Protein AF-A0A4Y9PIS8-F1 (afdb_monomer_lite)

pLDDT: mean 72.26, std 22.75, range [39.84, 98.38]

Radius of gyration: 32.59 Å; chains: 1; bounding box: 122×41×75 Å

Structure (mmCIF, N/CA/C/O backbone):
data_AF-A0A4Y9PIS8-F1
#
_entry.id   AF-A0A4Y9PIS8-F1
#
loop_
_atom_site.group_PDB
_atom_site.id
_atom_site.type_symbol
_atom_site.label_atom_id
_atom_site.label_alt_id
_atom_site.label_comp_id
_atom_site.label_asym_id
_atom_site.label_entity_id
_atom_site.label_seq_id
_atom_site.pdbx_PDB_ins_code
_atom_site.Cartn_x
_atom_site.Cartn_y
_atom_site.Cartn_z
_atom_site.occupancy
_atom_site.B_iso_or_equiv
_atom_site.auth_seq_id
_atom_site.auth_comp_id
_atom_site.auth_asym_id
_atom_site.auth_atom_id
_atom_site.pdbx_PDB_model_num
ATOM 1 N N . MET A 1 1 ? -66.309 7.234 -5.216 1.00 42.50 1 MET A N 1
ATOM 2 C CA . MET A 1 1 ? -65.338 6.118 -5.162 1.00 42.50 1 MET A CA 1
ATOM 3 C C . MET A 1 1 ? -64.253 6.505 -4.171 1.00 42.50 1 MET A C 1
ATOM 5 O O . MET A 1 1 ? -63.806 7.641 -4.198 1.00 42.50 1 MET A O 1
ATOM 9 N N . ARG A 1 2 ? -64.020 5.632 -3.188 1.00 45.66 2 ARG A N 1
ATOM 10 C CA . ARG A 1 2 ? -63.437 5.922 -1.869 1.00 45.66 2 ARG A CA 1
ATOM 11 C C . ARG A 1 2 ? -61.917 6.107 -1.926 1.00 45.66 2 ARG A C 1
ATOM 13 O O . ARG A 1 2 ? -61.216 5.227 -2.409 1.00 45.66 2 ARG A O 1
ATOM 20 N N . VAL A 1 3 ? -61.454 7.223 -1.369 1.00 45.28 3 VAL A N 1
ATOM 21 C CA . VAL A 1 3 ? -60.058 7.492 -0.999 1.00 45.28 3 VAL A CA 1
ATOM 22 C C . VAL A 1 3 ? -59.831 6.848 0.374 1.00 45.28 3 VAL A C 1
ATOM 24 O O . VAL A 1 3 ? -60.629 7.079 1.283 1.00 45.28 3 VAL A O 1
ATOM 27 N N . ALA A 1 4 ? -58.814 5.994 0.508 1.00 51.38 4 ALA A N 1
ATOM 28 C CA . ALA A 1 4 ? -58.416 5.385 1.780 1.00 51.38 4 ALA A CA 1
ATOM 29 C C . ALA A 1 4 ? -57.271 6.193 2.434 1.00 51.38 4 ALA A C 1
ATOM 31 O O . ALA A 1 4 ? -56.523 6.852 1.710 1.00 51.38 4 ALA A O 1
ATOM 32 N N . PRO A 1 5 ? -57.157 6.190 3.776 1.00 56.84 5 PRO A N 1
ATOM 33 C CA . PRO A 1 5 ? -56.540 7.274 4.534 1.00 56.84 5 PRO A CA 1
ATOM 34 C C . PRO A 1 5 ? -55.060 7.068 4.886 1.00 56.84 5 PRO A C 1
ATOM 36 O O . PRO A 1 5 ? -54.566 5.947 5.001 1.00 56.84 5 PRO A O 1
ATOM 39 N N . VAL A 1 6 ? -54.402 8.210 5.100 1.00 54.91 6 VAL A N 1
ATOM 40 C CA . VAL A 1 6 ? -53.148 8.389 5.844 1.00 54.91 6 VAL A CA 1
ATOM 41 C C . VAL A 1 6 ? -53.345 8.020 7.324 1.00 54.91 6 VAL A C 1
ATOM 43 O O . VAL A 1 6 ? -54.453 8.134 7.839 1.00 54.91 6 VAL A O 1
ATOM 46 N N . ASP A 1 7 ? -52.260 7.610 7.984 1.00 49.38 7 ASP A N 1
ATOM 47 C CA . ASP A 1 7 ? -52.132 7.248 9.408 1.00 49.38 7 ASP A CA 1
ATOM 48 C C . ASP A 1 7 ? -52.490 5.810 9.818 1.00 49.38 7 ASP A C 1
ATOM 50 O O . ASP A 1 7 ? -53.596 5.483 10.246 1.00 49.38 7 ASP A O 1
ATOM 54 N N . ALA A 1 8 ? -51.453 4.966 9.833 1.00 47.28 8 ALA A N 1
ATOM 55 C CA . ALA A 1 8 ? -51.404 3.777 10.671 1.00 47.28 8 ALA A CA 1
ATOM 56 C C . ALA A 1 8 ? -50.018 3.620 11.331 1.00 47.28 8 ALA A C 1
ATOM 58 O O . ALA A 1 8 ? -49.060 3.142 10.733 1.00 47.28 8 ALA A O 1
ATOM 59 N N . LEU A 1 9 ? -49.996 3.955 12.624 1.00 52.31 9 LEU A N 1
ATOM 60 C CA . LEU A 1 9 ? -49.350 3.173 13.685 1.00 52.31 9 LEU A CA 1
ATOM 61 C C . LEU A 1 9 ? -47.827 3.298 13.859 1.00 52.31 9 LEU A C 1
ATOM 63 O O . LEU A 1 9 ? -47.052 2.354 13.733 1.00 52.31 9 LEU A O 1
ATOM 67 N N . SER A 1 10 ? -47.453 4.450 14.415 1.00 51.75 10 SER A N 1
ATOM 68 C CA . SER A 1 10 ? -46.563 4.500 15.580 1.00 51.75 10 SER A CA 1
ATOM 69 C C . SER A 1 10 ? -47.085 3.567 16.688 1.00 51.75 10 SER A C 1
ATOM 71 O O . SER A 1 10 ? -48.185 3.797 17.194 1.00 51.75 10 SER A O 1
ATOM 73 N N . ARG A 1 11 ? -46.325 2.507 17.019 1.00 59.12 11 ARG A N 1
ATOM 74 C CA . ARG A 1 11 ? -46.246 1.776 18.315 1.00 59.12 11 ARG A CA 1
ATOM 75 C C . ARG A 1 11 ? -45.644 0.376 18.107 1.00 59.12 11 ARG A C 1
ATOM 77 O O . ARG A 1 11 ? -46.339 -0.630 18.208 1.00 59.12 11 ARG A O 1
ATOM 84 N N . VAL A 1 12 ? -44.329 0.292 17.896 1.00 50.12 12 VAL A N 1
ATOM 85 C CA . VAL A 1 12 ? -43.594 -0.928 18.272 1.00 50.12 12 VAL A CA 1
ATOM 86 C C . VAL A 1 12 ? -43.107 -0.736 19.703 1.00 50.12 12 VAL A C 1
ATOM 88 O O . VAL A 1 12 ? -42.324 0.157 20.022 1.00 50.12 12 VAL A O 1
ATOM 91 N N . SER A 1 13 ? -43.710 -1.541 20.569 1.00 49.84 13 SER A N 1
ATOM 92 C CA . SER A 1 13 ? -43.557 -1.590 22.016 1.00 49.84 13 SER A CA 1
ATOM 93 C C . SER A 1 13 ? -42.112 -1.876 22.447 1.00 49.84 13 SER A C 1
ATOM 95 O O . SER A 1 13 ? -41.458 -2.764 21.906 1.00 49.84 13 SER A O 1
ATOM 97 N N . ARG A 1 14 ? -41.637 -1.174 23.485 1.00 51.31 14 ARG A N 1
ATOM 98 C CA . ARG A 1 14 ? -40.318 -1.329 24.140 1.00 51.31 14 ARG A CA 1
ATOM 99 C C . ARG A 1 14 ? -40.172 -2.623 24.969 1.00 51.31 14 ARG A C 1
ATOM 101 O O . ARG A 1 14 ? -39.376 -2.665 25.901 1.00 51.31 14 ARG A O 1
ATOM 108 N N . SER A 1 15 ? -40.912 -3.686 24.663 1.00 48.69 15 SER A N 1
ATOM 109 C CA . SER A 1 15 ? -41.024 -4.861 25.545 1.00 48.69 15 SER A CA 1
ATOM 110 C C . SER A 1 15 ? -40.219 -6.096 25.125 1.00 48.69 15 SER A C 1
ATOM 112 O O . SER A 1 15 ? -40.379 -7.139 25.745 1.00 48.69 15 SER A O 1
ATOM 114 N N . SER A 1 16 ? -39.315 -6.011 24.146 1.00 44.38 16 SER A N 1
ATOM 115 C CA . SER A 1 16 ? -38.504 -7.175 23.724 1.00 44.38 16 SER A CA 1
ATOM 116 C C . SER A 1 16 ? -37.036 -7.135 24.176 1.00 44.38 16 SER A C 1
ATOM 118 O O . SER A 1 16 ? -36.241 -7.958 23.740 1.00 44.38 16 SER A O 1
ATOM 120 N N . ILE A 1 17 ? -36.673 -6.227 25.093 1.00 50.00 17 ILE A N 1
ATOM 121 C CA . ILE A 1 17 ? -35.306 -6.092 25.647 1.00 50.00 17 ILE A CA 1
ATOM 122 C C . ILE A 1 17 ? -35.001 -7.155 26.737 1.00 50.00 17 ILE A C 1
ATOM 124 O O . ILE A 1 17 ? -33.888 -7.230 27.242 1.00 50.00 17 ILE A O 1
ATOM 128 N N . ALA A 1 18 ? -35.938 -8.038 27.094 1.00 43.91 18 ALA A N 1
ATOM 129 C CA . ALA A 1 18 ? -35.770 -8.962 28.221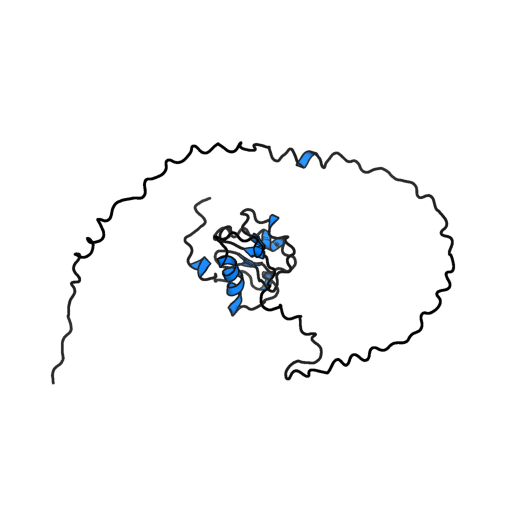 1.00 43.91 18 ALA A CA 1
ATOM 130 C C . ALA A 1 18 ? -36.067 -10.421 27.844 1.00 43.91 18 ALA A C 1
ATOM 132 O O . ALA A 1 18 ? -37.116 -10.947 28.202 1.00 43.91 18 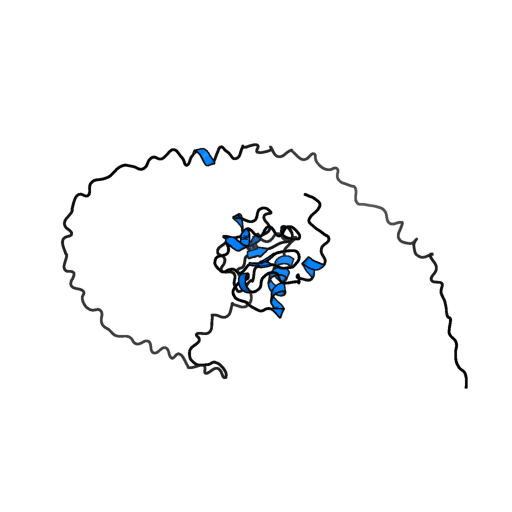ALA A O 1
ATOM 133 N N . ALA A 1 19 ? -35.164 -11.086 27.113 1.00 47.00 19 ALA A N 1
ATOM 134 C CA . ALA A 1 19 ? -35.316 -12.524 26.852 1.00 47.00 19 ALA A CA 1
ATOM 135 C C . ALA A 1 19 ? -34.017 -13.300 26.553 1.00 47.00 19 ALA A C 1
ATOM 137 O O . ALA A 1 19 ? -34.088 -14.283 25.834 1.00 47.00 19 ALA A O 1
ATOM 138 N N . TRP A 1 20 ? -32.838 -12.913 27.061 1.00 45.06 20 TRP A N 1
ATOM 139 C CA . TRP A 1 20 ? -31.613 -13.742 26.921 1.00 45.06 20 TRP A CA 1
ATOM 140 C C . TRP A 1 20 ? -30.763 -13.823 28.205 1.00 45.06 20 TRP A C 1
ATOM 142 O O . TRP A 1 20 ? -29.578 -14.145 28.170 1.00 45.06 20 TRP A O 1
ATOM 152 N N . ALA A 1 21 ? -31.373 -13.572 29.366 1.00 46.38 21 ALA A N 1
ATOM 153 C CA . ALA A 1 21 ? -30.781 -13.884 30.664 1.00 46.38 21 ALA A CA 1
ATOM 154 C C . ALA A 1 21 ? -31.285 -15.258 31.130 1.00 46.38 21 ALA A C 1
ATOM 156 O O . ALA A 1 21 ? -32.493 -15.439 31.266 1.00 46.38 21 ALA A O 1
ATOM 157 N N . SER A 1 22 ? -30.351 -16.172 31.417 1.00 50.75 22 SER A N 1
ATOM 158 C CA . SER A 1 22 ? -30.526 -17.514 32.022 1.00 50.75 22 SER A CA 1
ATOM 159 C C . SER A 1 22 ? -30.222 -18.701 31.105 1.00 50.75 22 SER A C 1
ATOM 161 O O . SER A 1 22 ? -31.080 -19.539 30.849 1.00 50.75 22 SER A O 1
ATOM 163 N N . LYS A 1 23 ? -28.953 -18.827 30.703 1.00 47.69 23 LYS A N 1
ATOM 164 C CA . LYS A 1 23 ? -28.228 -20.108 30.769 1.00 47.69 23 LYS A CA 1
ATOM 165 C C . LYS A 1 23 ? -26.795 -19.839 31.227 1.00 47.69 23 LYS A C 1
ATOM 167 O O . LYS A 1 23 ? -25.893 -19.652 30.417 1.00 47.69 23 LYS A O 1
ATOM 172 N N . GLY A 1 24 ? -26.621 -19.745 32.543 1.00 41.22 24 GLY A N 1
ATOM 173 C CA . GLY A 1 24 ? -25.333 -20.015 33.169 1.00 41.22 24 GLY A CA 1
ATOM 174 C C . GLY A 1 24 ? -25.126 -21.527 33.222 1.00 41.22 24 GLY A C 1
ATOM 175 O O . GLY A 1 24 ? -26.088 -22.266 33.407 1.00 41.22 24 GLY A O 1
ATOM 176 N N . ASP A 1 25 ? -23.905 -21.970 32.937 1.00 47.69 25 ASP A N 1
ATOM 177 C CA . ASP A 1 25 ? -23.074 -22.770 33.850 1.00 47.69 25 ASP A CA 1
ATOM 178 C C . ASP A 1 25 ? -22.108 -23.653 33.056 1.00 47.69 25 ASP A C 1
ATOM 180 O O . ASP A 1 25 ? -22.513 -24.510 32.273 1.00 47.69 25 ASP A O 1
ATOM 184 N N . GLY A 1 26 ? -20.803 -23.458 33.287 1.00 43.72 26 GLY A N 1
ATOM 185 C CA . GLY A 1 26 ? -19.849 -24.541 33.054 1.00 43.72 26 GLY A CA 1
ATOM 186 C C . GLY A 1 26 ? -18.455 -24.213 32.537 1.00 43.72 26 GLY A C 1
ATOM 187 O O . GLY A 1 26 ? -17.723 -25.163 32.297 1.00 43.72 26 GLY A O 1
ATOM 188 N N . TRP A 1 27 ? -18.022 -22.959 32.365 1.00 46.91 27 TRP A N 1
ATOM 189 C CA . TRP A 1 27 ? -16.615 -22.678 32.017 1.00 46.91 27 TRP A CA 1
ATOM 190 C C . TRP A 1 27 ? -15.909 -22.018 33.197 1.00 46.91 27 TRP A C 1
ATOM 192 O O . TRP A 1 27 ? -15.787 -20.797 33.291 1.00 46.91 27 TRP A O 1
ATOM 202 N N . ALA A 1 28 ? -15.471 -22.855 34.137 1.00 45.06 28 ALA A N 1
ATOM 203 C CA . ALA A 1 28 ? -14.582 -22.437 35.207 1.00 45.06 28 ALA A CA 1
ATOM 204 C C . ALA A 1 28 ? -13.344 -21.752 34.603 1.00 45.06 28 ALA A C 1
ATOM 206 O O . ALA A 1 28 ? -12.596 -22.344 33.820 1.00 45.06 28 ALA A O 1
ATOM 207 N N . ARG A 1 29 ? -13.139 -20.483 34.969 1.00 49.59 29 ARG A N 1
ATOM 208 C CA . ARG A 1 29 ? -11.928 -19.724 34.652 1.00 49.59 29 ARG A CA 1
ATOM 209 C C . ARG A 1 29 ? -10.738 -20.456 35.270 1.00 49.59 29 ARG A C 1
ATOM 211 O O . ARG A 1 29 ? -10.617 -20.521 36.491 1.00 49.59 29 ARG A O 1
ATOM 218 N N . ARG A 1 30 ? -9.858 -21.010 34.435 1.00 55.88 30 ARG A N 1
ATOM 219 C CA . ARG A 1 30 ? -8.543 -21.480 34.890 1.00 55.88 30 ARG A CA 1
ATOM 220 C C . ARG A 1 30 ? -7.782 -20.255 35.420 1.00 55.88 30 ARG A C 1
ATOM 222 O O . ARG A 1 30 ? -7.755 -19.244 34.715 1.00 55.88 30 ARG A O 1
ATOM 229 N N . PRO A 1 31 ? -7.189 -20.293 36.625 1.00 51.75 31 PRO A N 1
ATOM 230 C CA . PRO A 1 31 ? -6.340 -19.203 37.079 1.00 51.75 31 PRO A CA 1
ATOM 231 C C . PRO A 1 31 ? -5.156 -19.058 36.119 1.00 51.75 31 PRO A C 1
ATOM 233 O O . PRO A 1 31 ? -4.546 -20.049 35.709 1.00 51.75 31 PRO A O 1
ATOM 236 N N . ALA A 1 32 ? -4.861 -17.815 35.738 1.00 54.25 32 ALA A N 1
ATOM 237 C CA . ALA A 1 32 ? -3.677 -17.481 34.968 1.00 54.25 32 ALA A CA 1
ATOM 238 C C . ALA A 1 32 ? -2.436 -17.957 35.736 1.00 54.25 32 ALA A C 1
ATOM 240 O O . ALA A 1 32 ? -2.241 -17.605 36.900 1.00 54.25 32 ALA A O 1
ATOM 241 N N . ALA A 1 33 ? -1.607 -18.777 35.091 1.00 54.72 33 ALA A N 1
ATOM 242 C CA . ALA A 1 33 ? -0.285 -19.092 35.609 1.00 54.72 33 ALA A CA 1
ATOM 243 C C . ALA A 1 33 ? 0.519 -17.784 35.743 1.00 54.72 33 ALA A C 1
ATOM 245 O O . ALA A 1 33 ? 0.418 -16.931 34.856 1.00 54.72 33 ALA A O 1
ATOM 246 N N . PRO A 1 34 ? 1.332 -17.601 36.800 1.00 56.50 34 PRO A N 1
ATOM 247 C CA . PRO A 1 34 ? 2.244 -16.470 36.862 1.00 56.50 34 PRO A CA 1
ATOM 248 C C . PRO A 1 34 ? 3.213 -16.568 35.681 1.00 56.50 34 PRO A C 1
ATOM 250 O O . PRO A 1 34 ? 4.015 -17.501 35.583 1.00 56.50 34 PRO A O 1
ATOM 253 N N . GLY A 1 35 ? 3.098 -15.621 34.749 1.00 45.47 35 GLY A N 1
ATOM 254 C CA . GLY A 1 35 ? 4.021 -15.488 33.635 1.00 45.47 35 GLY A CA 1
ATOM 255 C C . GLY A 1 35 ? 5.426 -15.286 34.185 1.00 45.47 35 GLY A C 1
ATOM 256 O O . GLY A 1 35 ? 5.687 -14.326 34.908 1.00 45.47 35 GLY A O 1
ATOM 257 N N . ARG A 1 36 ? 6.344 -16.200 33.858 1.00 51.53 36 ARG A N 1
ATOM 258 C CA . ARG A 1 36 ? 7.771 -15.945 34.053 1.00 51.53 36 ARG A CA 1
ATOM 259 C C . ARG A 1 36 ? 8.116 -14.723 33.210 1.00 51.53 36 ARG A C 1
ATOM 261 O O . ARG A 1 36 ? 7.970 -14.762 31.988 1.00 51.53 36 ARG A O 1
ATOM 268 N N . ALA A 1 37 ? 8.546 -13.653 33.871 1.00 48.38 37 ALA A N 1
ATOM 269 C CA . ALA A 1 37 ? 9.124 -12.496 33.215 1.00 48.38 37 ALA A CA 1
ATOM 270 C C . ALA A 1 37 ? 10.227 -12.981 32.265 1.00 48.38 37 ALA A C 1
ATOM 272 O O . ALA A 1 37 ? 11.177 -13.647 32.685 1.00 48.38 37 ALA A O 1
ATOM 273 N N . ARG A 1 38 ? 10.073 -12.689 30.970 1.00 53.03 38 ARG A N 1
ATOM 274 C CA . ARG A 1 38 ? 11.181 -12.806 30.026 1.00 53.03 38 ARG A CA 1
ATOM 275 C C . ARG A 1 38 ? 12.248 -11.809 30.487 1.00 53.03 38 ARG A C 1
ATOM 277 O O . ARG A 1 38 ? 11.885 -10.662 30.748 1.00 53.03 38 ARG A O 1
ATOM 284 N N . PRO A 1 39 ? 13.522 -12.211 30.628 1.00 49.25 39 PRO A N 1
ATOM 285 C CA . PRO A 1 39 ? 14.574 -11.257 30.929 1.00 49.25 39 PRO A CA 1
ATOM 286 C C . PRO A 1 39 ? 14.578 -10.201 29.825 1.00 49.25 39 PRO A C 1
ATOM 288 O O . PRO A 1 39 ? 14.715 -10.514 28.644 1.00 49.25 39 PRO A O 1
ATOM 291 N N . SER A 1 40 ? 14.352 -8.956 30.232 1.00 52.38 40 SER A N 1
ATOM 292 C CA . SER A 1 40 ? 14.548 -7.773 29.413 1.00 52.38 40 SER A CA 1
ATOM 293 C C . SER A 1 40 ? 15.996 -7.776 28.941 1.00 52.38 40 SER A C 1
ATOM 295 O O . SER A 1 40 ? 16.909 -7.585 29.746 1.00 52.38 40 SER A O 1
ATOM 297 N N . ASP A 1 41 ? 16.198 -8.028 27.651 1.00 50.94 41 ASP A N 1
ATOM 298 C CA . ASP A 1 41 ? 17.493 -7.928 26.987 1.00 50.94 41 ASP A CA 1
ATOM 299 C C . ASP A 1 41 ? 17.825 -6.433 26.842 1.00 50.94 41 ASP A C 1
ATOM 301 O O . ASP A 1 41 ? 17.706 -5.815 25.785 1.00 50.94 41 ASP A O 1
ATOM 305 N N . THR A 1 42 ? 18.172 -5.800 27.964 1.00 52.56 42 THR A N 1
ATOM 306 C CA . THR A 1 42 ? 18.705 -4.439 28.034 1.00 52.56 42 THR A CA 1
ATOM 307 C C . THR A 1 42 ? 20.152 -4.454 27.559 1.00 52.56 42 THR A C 1
ATOM 309 O O . THR A 1 42 ? 21.093 -4.189 28.306 1.00 52.56 42 THR A O 1
ATOM 312 N N . ARG A 1 43 ? 20.358 -4.772 26.279 1.00 50.84 43 ARG A N 1
ATOM 313 C CA . ARG A 1 43 ? 21.635 -4.519 25.613 1.00 50.84 43 ARG A CA 1
ATOM 314 C C . ARG A 1 43 ? 21.553 -3.178 24.885 1.00 50.84 43 ARG A C 1
ATOM 316 O O . ARG A 1 43 ? 20.836 -3.073 23.891 1.00 50.84 43 ARG A O 1
ATOM 323 N N . PRO A 1 44 ? 22.272 -2.137 25.344 1.00 43.91 44 PRO A N 1
ATOM 324 C CA . PRO A 1 44 ? 22.304 -0.861 24.645 1.00 43.91 44 PRO A CA 1
ATOM 325 C C . PRO A 1 44 ? 22.835 -1.035 23.213 1.00 43.91 44 PRO A C 1
ATOM 327 O O . PRO A 1 44 ? 23.884 -1.642 22.977 1.00 43.91 44 PRO A O 1
ATOM 330 N N . ARG A 1 45 ? 22.102 -0.449 22.256 1.00 56.25 45 ARG A N 1
ATOM 331 C CA . ARG A 1 45 ? 22.303 -0.490 20.790 1.00 56.25 45 ARG A CA 1
ATOM 332 C C . ARG A 1 45 ? 23.689 -0.001 20.319 1.00 56.25 45 ARG A C 1
ATOM 334 O O . ARG A 1 45 ? 24.045 -0.189 19.162 1.00 56.25 45 ARG A O 1
ATOM 341 N N . SER A 1 46 ? 24.505 0.578 21.202 1.00 51.16 46 SER A N 1
ATOM 342 C CA . SER A 1 46 ? 25.814 1.168 20.884 1.00 51.16 46 SER A CA 1
ATOM 343 C C . SER A 1 46 ? 26.994 0.181 20.883 1.00 51.16 46 SER A C 1
ATOM 345 O O . SER A 1 46 ? 28.090 0.547 20.455 1.00 51.16 46 SER A O 1
ATOM 347 N N . ALA A 1 47 ? 26.807 -1.070 21.323 1.00 48.81 47 ALA A N 1
ATOM 348 C CA . ALA A 1 47 ? 27.898 -2.051 21.396 1.00 48.81 47 ALA A CA 1
ATOM 349 C C . ALA A 1 47 ? 28.151 -2.816 20.081 1.00 48.81 47 ALA A C 1
ATOM 351 O O . ALA A 1 47 ? 29.270 -3.271 19.848 1.00 48.81 47 ALA A O 1
ATOM 352 N N . ARG A 1 48 ? 27.158 -2.921 19.182 1.00 48.84 48 ARG A N 1
ATOM 353 C CA . ARG A 1 48 ? 27.344 -3.581 17.871 1.00 48.84 48 ARG A CA 1
ATOM 354 C C . ARG A 1 48 ? 28.070 -2.701 16.851 1.00 48.84 48 ARG A C 1
ATOM 356 O O . ARG A 1 48 ? 28.702 -3.221 15.941 1.00 48.84 48 ARG A O 1
ATOM 363 N N . GLN A 1 49 ? 28.044 -1.381 17.035 1.00 52.44 49 GLN A N 1
ATOM 364 C CA . GLN A 1 49 ? 28.591 -0.423 16.069 1.00 52.44 49 GLN A CA 1
ATOM 365 C C . GLN A 1 49 ? 30.086 -0.114 16.279 1.00 52.44 49 GLN A C 1
ATOM 367 O O . GLN A 1 49 ? 30.724 0.464 15.404 1.00 52.44 49 GLN A O 1
ATOM 372 N N . ARG A 1 50 ? 30.688 -0.549 17.399 1.00 45.06 50 ARG A N 1
ATOM 373 C CA . ARG A 1 50 ? 32.125 -0.333 17.674 1.00 45.06 50 ARG A CA 1
ATOM 374 C C . ARG A 1 50 ? 33.062 -1.373 17.054 1.00 45.06 50 ARG A C 1
ATOM 376 O O . ARG A 1 50 ? 34.263 -1.136 17.039 1.00 45.06 50 ARG A O 1
ATOM 383 N N . GLN A 1 51 ? 32.560 -2.484 16.509 1.00 52.22 51 GLN A N 1
ATOM 384 C CA . GLN A 1 51 ? 33.427 -3.503 15.892 1.00 52.22 51 GLN A CA 1
ATOM 385 C C . GLN A 1 51 ? 33.806 -3.209 14.430 1.00 52.22 51 GLN A C 1
ATOM 387 O O . GLN A 1 51 ? 34.710 -3.852 13.904 1.00 52.22 51 GLN A O 1
ATOM 392 N N . CYS A 1 52 ? 33.197 -2.209 13.783 1.00 50.56 52 CYS A N 1
ATOM 393 C CA . CYS A 1 52 ? 33.500 -1.876 12.385 1.00 50.56 52 CYS A CA 1
ATOM 394 C C . CYS A 1 52 ? 34.624 -0.837 12.200 1.00 50.56 52 CYS A C 1
ATOM 396 O O . CYS A 1 52 ? 35.059 -0.629 11.074 1.00 50.56 52 CYS A O 1
ATOM 398 N N . LEU A 1 53 ? 35.128 -0.197 13.265 1.00 52.72 53 LEU A N 1
ATOM 399 C CA . LEU A 1 53 ? 36.049 0.950 13.144 1.00 52.72 53 LEU A CA 1
ATOM 400 C C . LEU A 1 53 ? 37.537 0.628 13.388 1.00 52.72 53 LEU A C 1
ATOM 402 O O . LEU A 1 53 ? 38.354 1.542 13.409 1.00 52.72 53 LEU A O 1
ATOM 406 N N . SER A 1 54 ? 37.924 -0.643 13.558 1.00 50.91 54 SER A N 1
ATOM 407 C CA . SER A 1 54 ? 39.305 -1.006 13.950 1.00 50.91 54 SER A CA 1
ATOM 408 C C . SER A 1 54 ? 40.134 -1.736 12.890 1.00 50.91 54 SER A C 1
ATOM 410 O O . SER A 1 54 ? 41.235 -2.187 13.200 1.00 50.91 54 SER A O 1
ATOM 412 N N . ARG A 1 55 ? 39.667 -1.881 11.645 1.00 47.81 55 ARG A N 1
ATOM 413 C CA . ARG A 1 55 ? 40.490 -2.480 10.580 1.00 47.81 55 ARG A CA 1
ATOM 414 C C . ARG A 1 55 ? 41.040 -1.407 9.649 1.00 47.81 55 ARG A C 1
ATOM 416 O O . ARG A 1 55 ? 40.386 -0.987 8.703 1.00 47.81 55 ARG A O 1
ATOM 423 N N . ALA A 1 56 ? 42.268 -0.993 9.949 1.00 53.66 56 ALA A N 1
ATOM 424 C CA . ALA A 1 56 ? 43.136 -0.277 9.027 1.00 53.66 56 ALA A CA 1
ATOM 425 C C . ALA A 1 56 ? 43.289 -1.060 7.701 1.00 53.66 56 ALA A C 1
ATOM 427 O O . ALA A 1 56 ? 43.338 -2.296 7.729 1.00 53.66 56 ALA A O 1
ATOM 428 N N . PRO A 1 57 ? 43.378 -0.379 6.546 1.00 57.47 57 PRO A N 1
ATOM 429 C CA . PRO A 1 57 ? 43.675 -1.034 5.278 1.00 57.47 57 PRO A CA 1
ATOM 430 C C . PRO A 1 57 ? 45.117 -1.575 5.291 1.00 57.47 57 PRO A C 1
ATOM 432 O O . PRO A 1 57 ? 46.023 -0.846 5.705 1.00 57.47 57 PRO A O 1
ATOM 435 N N . PRO A 1 58 ? 45.383 -2.814 4.832 1.00 56.53 58 PRO A N 1
ATOM 436 C CA . PRO A 1 58 ? 46.753 -3.232 4.588 1.00 56.53 58 PRO A CA 1
ATOM 437 C C . PRO A 1 58 ? 47.331 -2.422 3.425 1.00 56.53 58 PRO A C 1
ATOM 439 O O . PRO A 1 58 ? 46.769 -2.333 2.332 1.00 56.53 58 PRO A O 1
ATOM 442 N N . THR A 1 59 ? 48.473 -1.817 3.713 1.00 51.69 59 THR A N 1
ATOM 443 C CA . THR A 1 59 ? 49.348 -1.093 2.805 1.00 51.69 59 THR A CA 1
ATOM 444 C C . THR A 1 59 ? 49.835 -1.987 1.659 1.00 51.69 59 THR A C 1
ATOM 446 O O . THR A 1 59 ? 50.276 -3.114 1.859 1.00 51.69 59 THR A O 1
ATOM 449 N N . THR A 1 60 ? 49.737 -1.447 0.441 1.00 51.09 60 THR A N 1
ATOM 450 C CA . THR A 1 60 ? 50.636 -1.637 -0.714 1.00 51.09 60 THR A CA 1
ATOM 451 C C . THR A 1 60 ? 51.461 -2.934 -0.772 1.00 51.09 60 THR A C 1
ATOM 453 O O . THR A 1 60 ? 52.538 -3.022 -0.180 1.00 51.09 60 THR A O 1
ATOM 456 N N . HIS A 1 61 ? 51.046 -3.884 -1.617 1.00 50.28 61 HIS A N 1
ATOM 457 C CA . HIS A 1 61 ? 51.949 -4.909 -2.151 1.00 50.28 61 HIS A CA 1
ATOM 458 C C . HIS A 1 61 ? 52.545 -4.450 -3.497 1.00 50.28 61 HIS A C 1
ATOM 460 O O . HIS A 1 61 ? 51.796 -4.009 -4.370 1.00 50.28 61 HIS A O 1
ATOM 466 N N . PRO A 1 62 ? 53.870 -4.565 -3.710 1.00 56.66 62 PRO A N 1
ATOM 467 C CA . PRO A 1 62 ? 54.493 -4.233 -4.985 1.00 56.66 62 PRO A CA 1
ATOM 468 C C . PRO A 1 62 ? 54.199 -5.311 -6.037 1.00 56.66 62 PRO A C 1
ATOM 470 O O . PRO A 1 62 ? 54.414 -6.505 -5.819 1.00 56.66 62 PRO A O 1
ATOM 473 N N . HIS A 1 63 ? 53.736 -4.874 -7.209 1.00 43.56 63 HIS A N 1
ATOM 474 C CA . HIS A 1 63 ? 53.537 -5.720 -8.381 1.00 43.56 63 HIS A CA 1
ATOM 475 C C . HIS A 1 63 ? 54.881 -6.267 -8.883 1.00 43.56 63 HIS A C 1
ATOM 477 O O . HIS A 1 63 ? 55.690 -5.542 -9.459 1.00 43.56 63 HIS A O 1
ATOM 483 N N . ARG A 1 64 ? 55.109 -7.572 -8.700 1.00 48.81 64 ARG A N 1
ATOM 484 C CA . ARG A 1 64 ? 56.187 -8.309 -9.367 1.00 48.81 64 ARG A CA 1
ATOM 485 C C . ARG A 1 64 ? 55.657 -8.830 -10.702 1.00 48.81 64 ARG A C 1
ATOM 487 O O . ARG A 1 64 ? 54.783 -9.693 -10.734 1.00 48.81 64 ARG A O 1
ATOM 494 N N . GLY A 1 65 ? 56.164 -8.271 -11.799 1.00 46.81 65 GLY A N 1
ATOM 495 C CA . GLY A 1 65 ? 55.848 -8.702 -13.158 1.00 46.81 65 GLY A CA 1
ATOM 496 C C . GLY A 1 65 ? 56.285 -10.146 -13.405 1.00 46.81 65 GLY A C 1
ATOM 497 O O . GLY A 1 65 ? 57.471 -10.460 -13.354 1.00 46.81 65 GLY A O 1
ATOM 498 N N . GLY A 1 66 ? 55.315 -11.016 -13.682 1.00 39.91 66 GLY A N 1
ATOM 499 C CA . GLY A 1 66 ? 55.522 -12.361 -14.208 1.00 39.91 66 GLY A CA 1
ATOM 500 C C . GLY A 1 66 ? 55.045 -12.419 -15.656 1.00 39.91 66 GLY A C 1
ATOM 501 O O . GLY A 1 66 ? 53.871 -12.188 -15.939 1.00 39.91 66 GLY A O 1
ATOM 502 N N . ALA A 1 67 ? 55.963 -12.699 -16.577 1.00 51.16 67 ALA A N 1
ATOM 503 C CA . ALA A 1 67 ? 55.691 -12.817 -18.002 1.00 51.16 67 ALA A CA 1
ATOM 504 C C . ALA A 1 67 ? 54.703 -13.964 -18.290 1.00 51.16 67 ALA A C 1
ATOM 506 O O . ALA A 1 67 ? 54.995 -15.137 -18.058 1.00 51.16 67 ALA A O 1
ATOM 507 N N . VAL A 1 68 ? 53.531 -13.630 -18.836 1.00 51.81 68 VAL A N 1
ATOM 508 C CA . VAL A 1 68 ? 52.549 -14.613 -19.308 1.00 51.81 68 VAL A CA 1
ATOM 509 C C . VAL A 1 68 ? 53.054 -15.215 -20.620 1.00 51.81 68 VAL A C 1
ATOM 511 O O . VAL A 1 68 ? 52.950 -14.607 -21.687 1.00 51.81 68 VAL A O 1
ATOM 514 N N . SER A 1 69 ? 53.609 -16.427 -20.551 1.00 48.81 69 SER A N 1
ATOM 515 C CA . SER A 1 69 ? 53.957 -17.204 -21.741 1.00 48.81 69 SER A CA 1
ATOM 516 C C . SER A 1 69 ? 52.686 -17.501 -22.550 1.00 48.81 69 SER A C 1
ATOM 518 O O . SER A 1 69 ? 51.772 -18.183 -22.080 1.00 48.81 69 SER A O 1
ATOM 520 N N . ARG A 1 70 ? 52.605 -16.971 -23.775 1.00 52.94 70 ARG A N 1
ATOM 521 C CA . ARG A 1 70 ? 51.516 -17.250 -24.718 1.00 52.94 70 ARG A CA 1
ATOM 522 C C . ARG A 1 70 ? 51.648 -18.685 -25.228 1.00 52.94 70 ARG A C 1
ATOM 524 O O . ARG A 1 70 ? 52.312 -18.932 -26.231 1.00 52.94 70 ARG A O 1
ATOM 531 N N . ARG A 1 71 ? 50.992 -19.648 -24.574 1.00 56.66 71 ARG A N 1
ATOM 532 C CA . ARG A 1 71 ? 50.785 -20.972 -25.176 1.00 56.66 71 ARG A CA 1
ATOM 533 C C . ARG A 1 71 ? 49.730 -20.848 -26.275 1.00 56.66 71 ARG A C 1
ATOM 535 O O . ARG A 1 71 ? 48.542 -20.678 -26.016 1.00 56.66 71 ARG A O 1
ATOM 542 N N . ARG A 1 72 ? 50.203 -20.898 -27.522 1.00 57.00 72 ARG A N 1
ATOM 543 C CA . ARG A 1 72 ? 49.420 -20.977 -28.762 1.00 57.00 72 ARG A CA 1
ATOM 544 C C . ARG A 1 72 ? 48.674 -22.320 -28.787 1.00 57.00 72 ARG A C 1
ATOM 546 O O . ARG A 1 72 ? 49.137 -23.293 -29.366 1.00 57.00 72 ARG A O 1
ATOM 553 N N . GLY A 1 73 ? 47.539 -22.390 -28.096 1.00 46.53 73 GLY A N 1
ATOM 554 C CA . GLY A 1 73 ? 46.616 -23.517 -28.194 1.00 46.53 73 GLY A CA 1
ATOM 555 C C . GLY A 1 73 ? 45.925 -23.484 -29.552 1.00 46.53 73 GLY A C 1
ATOM 556 O O . GLY A 1 73 ? 45.127 -22.587 -29.825 1.00 46.53 73 GLY A O 1
ATOM 557 N N . THR A 1 74 ? 46.248 -24.438 -30.419 1.00 57.12 74 THR A N 1
ATOM 558 C CA . THR A 1 74 ? 45.554 -24.678 -31.683 1.00 57.12 74 THR A CA 1
ATOM 559 C C . THR A 1 74 ? 44.110 -25.079 -31.380 1.00 57.12 74 THR A C 1
ATOM 561 O O . THR A 1 74 ? 43.810 -26.230 -31.066 1.00 57.12 74 THR A O 1
ATOM 564 N N . ARG A 1 75 ? 43.185 -24.111 -31.438 1.00 53.94 75 ARG A N 1
ATOM 565 C CA . ARG A 1 75 ? 41.745 -24.393 -31.403 1.00 53.94 75 ARG A CA 1
ATOM 566 C C . ARG A 1 75 ? 41.411 -25.209 -32.649 1.00 53.94 75 ARG A C 1
ATOM 568 O O . ARG A 1 75 ? 41.230 -24.653 -33.727 1.00 53.94 75 ARG A O 1
ATOM 575 N N . ARG A 1 76 ? 41.357 -26.535 -32.508 1.00 55.94 76 ARG A N 1
ATOM 576 C CA . ARG A 1 76 ? 40.701 -27.398 -33.491 1.00 55.94 76 ARG A CA 1
ATOM 577 C C . ARG A 1 76 ? 39.244 -26.947 -33.576 1.00 55.94 76 ARG A C 1
ATOM 579 O O . ARG A 1 76 ? 38.540 -26.911 -32.567 1.00 55.94 76 ARG A O 1
ATOM 586 N N . ALA A 1 77 ? 38.839 -26.539 -34.773 1.00 53.25 77 ALA A N 1
ATOM 587 C CA . ALA A 1 77 ? 37.472 -26.171 -35.091 1.00 53.25 77 ALA A CA 1
ATOM 588 C C . ALA A 1 77 ? 36.537 -27.339 -34.739 1.00 53.25 77 ALA A C 1
ATOM 590 O O . ALA A 1 77 ? 36.758 -28.469 -35.175 1.00 53.25 77 ALA A O 1
ATOM 591 N N . ARG A 1 78 ? 35.510 -27.074 -33.924 1.00 56.28 78 ARG A N 1
ATOM 592 C CA . ARG A 1 78 ? 34.404 -28.020 -33.729 1.00 56.28 78 ARG A CA 1
ATOM 593 C C . ARG A 1 78 ? 33.539 -27.993 -34.995 1.00 56.28 78 ARG A C 1
ATOM 595 O O . ARG A 1 78 ? 33.283 -26.899 -35.503 1.00 56.28 78 ARG A O 1
ATOM 602 N N . PRO A 1 79 ? 33.102 -29.151 -35.512 1.00 51.97 79 PRO A N 1
ATOM 603 C CA . PRO A 1 79 ? 32.300 -29.205 -36.723 1.00 51.97 79 PRO A CA 1
ATOM 604 C C . PRO A 1 79 ? 30.946 -28.526 -36.497 1.00 51.97 79 PRO A C 1
ATOM 606 O O . PRO A 1 79 ? 30.247 -28.780 -35.516 1.00 51.97 79 PRO A O 1
ATOM 609 N N . VAL A 1 80 ? 30.599 -27.645 -37.431 1.00 57.22 80 VAL A N 1
ATOM 610 C CA . VAL A 1 80 ? 29.280 -27.030 -37.568 1.00 57.22 80 VAL A CA 1
ATOM 611 C C . VAL A 1 80 ? 28.348 -28.097 -38.135 1.00 57.22 80 VAL A C 1
ATOM 613 O O . VAL A 1 80 ? 28.437 -28.422 -39.315 1.00 57.22 80 VAL A O 1
ATOM 616 N N . GLY A 1 81 ? 27.467 -28.667 -37.314 1.00 48.75 81 GLY A N 1
ATOM 617 C CA . GLY A 1 81 ? 26.504 -29.639 -37.825 1.00 48.75 81 GLY A CA 1
ATOM 618 C C . GLY A 1 81 ? 25.641 -30.315 -36.772 1.00 48.75 81 GLY A C 1
ATOM 619 O O . GLY A 1 81 ? 25.970 -31.403 -36.326 1.00 48.75 81 GLY A O 1
ATOM 620 N N . ALA A 1 82 ? 24.517 -29.687 -36.431 1.00 50.66 82 ALA A N 1
ATOM 621 C CA . ALA A 1 82 ? 23.218 -30.351 -36.290 1.00 50.66 82 ALA A CA 1
ATOM 622 C C . ALA A 1 82 ? 22.156 -29.262 -36.101 1.00 50.66 82 ALA A C 1
ATOM 624 O O . ALA A 1 82 ? 21.942 -28.734 -35.012 1.00 50.66 82 ALA A O 1
ATOM 625 N N . ARG A 1 83 ? 21.517 -28.879 -37.210 1.00 51.44 83 ARG A N 1
ATOM 626 C CA . ARG A 1 83 ? 20.299 -28.070 -37.189 1.00 51.44 83 ARG A CA 1
ATOM 627 C C . ARG A 1 83 ? 19.220 -28.918 -36.520 1.00 51.44 83 ARG A C 1
ATOM 629 O O . ARG A 1 83 ? 18.711 -29.845 -37.139 1.00 51.44 83 ARG A O 1
ATOM 636 N N . HIS A 1 84 ? 18.858 -28.610 -35.280 1.00 48.38 84 HIS A N 1
ATOM 637 C CA . HIS A 1 84 ? 17.587 -29.079 -34.746 1.00 48.38 84 HIS A CA 1
ATOM 638 C C . HIS A 1 84 ? 16.476 -28.306 -35.460 1.00 48.38 84 HIS A C 1
ATOM 640 O O . HIS A 1 84 ? 16.192 -27.154 -35.139 1.00 48.38 84 HIS A O 1
ATOM 646 N N . THR A 1 85 ? 15.853 -28.935 -36.455 1.00 51.12 85 THR A N 1
ATOM 647 C CA . THR A 1 85 ? 14.578 -28.501 -37.034 1.00 51.12 85 THR A CA 1
ATOM 648 C C . THR A 1 85 ? 13.459 -28.785 -36.032 1.00 51.12 85 THR A C 1
ATOM 650 O O . THR A 1 85 ? 12.623 -29.662 -36.227 1.00 51.12 85 THR A O 1
ATOM 653 N N . GLY A 1 86 ? 13.466 -28.062 -34.913 1.00 41.94 86 GLY A N 1
ATOM 654 C CA . GLY A 1 86 ? 12.324 -27.964 -34.016 1.00 41.94 86 GLY A CA 1
ATOM 655 C C . GLY A 1 86 ? 11.364 -26.936 -34.591 1.00 41.94 86 GLY A C 1
ATOM 656 O O . GLY A 1 86 ? 11.534 -25.741 -34.370 1.00 41.94 86 GLY A O 1
ATOM 657 N N . GLY A 1 87 ? 10.392 -27.397 -35.377 1.00 45.94 87 GLY A N 1
ATOM 658 C CA . GLY A 1 87 ? 9.338 -26.562 -35.938 1.00 45.94 87 GLY A CA 1
ATOM 659 C C . GLY A 1 87 ? 8.564 -25.832 -34.841 1.00 45.94 87 GLY A C 1
ATOM 660 O O . GLY A 1 87 ? 7.650 -26.387 -34.228 1.00 45.94 87 GLY A O 1
ATOM 661 N N . ALA A 1 88 ? 8.897 -24.560 -34.625 1.00 51.84 88 ALA A N 1
ATOM 662 C CA . ALA A 1 88 ? 8.034 -23.616 -33.937 1.00 51.84 88 ALA A CA 1
ATOM 663 C C . ALA A 1 88 ? 6.877 -23.283 -34.883 1.00 51.84 88 ALA A C 1
ATOM 665 O O . ALA A 1 88 ? 6.900 -22.294 -35.611 1.00 51.84 88 ALA A O 1
ATOM 666 N N . LYS A 1 89 ? 5.884 -24.174 -34.916 1.00 51.66 89 LYS A N 1
ATOM 667 C CA . LYS A 1 89 ? 4.592 -23.927 -35.551 1.00 51.66 89 LYS A CA 1
ATOM 668 C C . LYS A 1 89 ? 4.070 -22.567 -35.092 1.00 51.66 89 LYS A C 1
ATOM 670 O O . LYS A 1 89 ? 3.787 -22.347 -33.913 1.00 51.66 89 LYS A O 1
ATOM 675 N N . ASN A 1 90 ? 4.033 -21.665 -36.062 1.00 53.25 90 ASN A N 1
ATOM 676 C CA . ASN A 1 90 ? 3.448 -20.339 -36.052 1.00 53.25 90 ASN A CA 1
ATOM 677 C C . ASN A 1 90 ? 2.000 -20.393 -35.550 1.00 53.25 90 ASN A C 1
ATOM 679 O O . ASN A 1 90 ? 1.044 -20.392 -36.319 1.00 53.25 90 ASN A O 1
ATOM 683 N N . ARG A 1 91 ? 1.799 -20.395 -34.232 1.00 55.16 91 ARG A N 1
ATOM 684 C CA . ARG A 1 91 ? 0.480 -20.083 -33.688 1.00 55.16 91 ARG A CA 1
ATOM 685 C C . ARG A 1 91 ? 0.219 -18.611 -33.978 1.00 55.16 91 ARG A C 1
ATOM 687 O O . ARG A 1 91 ? 0.612 -17.735 -33.218 1.00 55.16 91 ARG A O 1
ATOM 694 N N . ARG A 1 92 ? -0.382 -18.356 -35.139 1.00 44.28 92 ARG A N 1
ATOM 695 C CA . ARG A 1 92 ? -0.927 -17.066 -35.528 1.00 44.28 92 ARG A CA 1
ATOM 696 C C . ARG A 1 92 ? -2.130 -16.810 -34.634 1.00 44.28 92 ARG A C 1
ATOM 698 O O . ARG A 1 92 ? -3.186 -17.397 -34.826 1.00 44.28 92 ARG A O 1
ATOM 705 N N . TRP A 1 93 ? -1.925 -15.987 -33.615 1.00 44.69 93 TRP A N 1
ATOM 706 C CA . TRP A 1 93 ? -2.997 -15.495 -32.762 1.00 44.69 93 TRP A CA 1
ATOM 707 C C . TRP A 1 93 ? -3.690 -14.343 -33.501 1.00 44.69 93 TRP A C 1
ATOM 709 O O . TRP A 1 93 ? -2.999 -13.400 -33.902 1.00 44.69 93 TRP A O 1
ATOM 719 N N . PRO A 1 94 ? -5.009 -14.403 -33.746 1.00 45.66 94 PRO A N 1
ATOM 720 C CA . PRO A 1 94 ? -5.721 -13.265 -34.309 1.00 45.66 94 PRO A CA 1
ATOM 721 C C . PRO A 1 94 ? -5.664 -12.106 -33.299 1.00 45.66 94 PRO A C 1
ATOM 723 O O . PRO A 1 94 ? -6.142 -12.244 -32.180 1.00 45.66 94 PRO A O 1
ATOM 726 N N . GLY A 1 95 ? -5.031 -10.989 -33.679 1.00 57.31 95 GLY A N 1
ATOM 727 C CA . GLY A 1 95 ? -5.063 -9.730 -32.916 1.00 57.31 95 GLY A CA 1
ATOM 728 C C . GLY A 1 95 ? -3.744 -9.217 -32.319 1.00 57.31 95 GLY A C 1
ATOM 729 O O . GLY A 1 95 ? -3.750 -8.138 -31.740 1.00 57.31 95 GLY A O 1
ATOM 730 N N . VAL A 1 96 ? -2.609 -9.914 -32.462 1.00 56.12 96 VAL A N 1
ATOM 731 C CA . VAL A 1 96 ? -1.314 -9.434 -31.929 1.00 56.12 96 VAL A CA 1
ATOM 732 C C . VAL A 1 96 ? -0.405 -8.934 -33.052 1.00 56.12 96 VAL A C 1
ATOM 734 O O . VAL A 1 96 ? -0.044 -9.689 -33.957 1.00 56.12 96 VAL A O 1
ATOM 737 N N . SER A 1 97 ? -0.016 -7.658 -32.978 1.00 55.06 97 SER A N 1
ATOM 738 C CA . SER A 1 97 ? 0.955 -7.037 -33.884 1.00 55.06 97 SER A CA 1
ATOM 739 C C . SER A 1 97 ? 2.299 -7.785 -33.860 1.00 55.06 97 SER A C 1
ATOM 741 O O . SER A 1 97 ? 2.781 -8.133 -32.776 1.00 55.06 97 SER A O 1
ATOM 743 N N . PRO A 1 98 ? 2.956 -8.017 -35.013 1.00 50.88 98 PRO A N 1
ATOM 744 C CA . PRO A 1 98 ? 4.259 -8.670 -35.040 1.00 50.88 98 PRO A CA 1
ATOM 745 C C . PRO A 1 98 ? 5.300 -7.773 -34.354 1.00 50.88 98 PRO A C 1
ATOM 747 O O . PRO A 1 98 ? 5.541 -6.660 -34.809 1.00 50.88 98 PR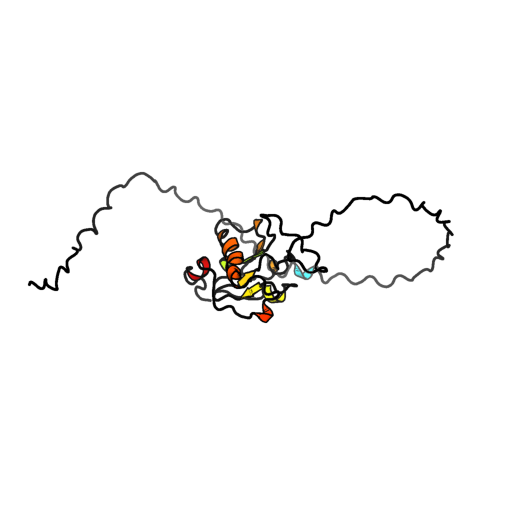O A O 1
ATOM 750 N N . GLY A 1 99 ? 5.919 -8.241 -33.264 1.00 58.56 99 GLY A N 1
ATOM 751 C CA . GLY A 1 99 ? 7.090 -7.577 -32.669 1.00 58.56 99 GLY A CA 1
ATOM 752 C C . GLY A 1 99 ? 7.137 -7.525 -31.143 1.00 58.56 99 GLY A C 1
ATOM 753 O O . GLY A 1 99 ? 8.224 -7.396 -30.585 1.00 58.56 99 GLY A O 1
ATOM 754 N N . ARG A 1 100 ? 6.011 -7.691 -30.441 1.00 58.06 100 ARG A N 1
ATOM 755 C CA . ARG A 1 100 ? 6.038 -7.841 -28.977 1.00 58.06 100 ARG A CA 1
ATOM 756 C C . ARG A 1 100 ? 6.179 -9.319 -28.631 1.00 58.06 100 ARG A C 1
ATOM 758 O O . ARG A 1 100 ? 5.294 -10.113 -28.944 1.00 58.06 100 ARG A O 1
ATOM 765 N N . ARG A 1 101 ? 7.295 -9.702 -27.997 1.00 49.81 101 ARG A N 1
ATOM 766 C CA . ARG A 1 101 ? 7.346 -10.982 -27.276 1.00 49.81 101 ARG A CA 1
ATOM 767 C C . ARG A 1 101 ? 6.226 -10.935 -26.232 1.00 49.81 101 ARG A C 1
ATOM 769 O O . ARG A 1 101 ? 6.206 -9.970 -25.469 1.00 49.81 101 ARG A O 1
ATOM 776 N N . PRO A 1 102 ? 5.299 -11.908 -26.201 1.00 52.94 102 PRO A N 1
ATOM 777 C CA . PRO A 1 102 ? 4.368 -12.013 -25.093 1.00 52.94 102 PRO A CA 1
ATOM 778 C C . PRO A 1 102 ? 5.196 -12.099 -23.815 1.00 52.94 102 PRO A C 1
ATOM 780 O O . PRO A 1 102 ? 6.083 -12.954 -23.724 1.00 52.94 102 PRO A O 1
ATOM 783 N N . LEU A 1 103 ? 4.946 -11.189 -22.872 1.00 57.12 103 LEU A N 1
ATOM 784 C CA . LEU A 1 103 ? 5.447 -11.360 -21.516 1.00 57.12 103 LEU A CA 1
ATOM 785 C C . LEU A 1 103 ? 4.990 -12.751 -21.042 1.00 57.12 103 LEU A C 1
ATOM 787 O O . LEU A 1 103 ? 3.878 -13.172 -21.399 1.00 57.12 103 LEU A O 1
ATOM 791 N N . PRO A 1 104 ? 5.846 -13.516 -20.345 1.00 55.00 104 PRO A N 1
ATOM 792 C CA . PRO A 1 104 ? 5.415 -14.779 -19.770 1.00 55.00 104 PRO A CA 1
ATOM 793 C C . PRO A 1 104 ? 4.177 -14.492 -18.918 1.00 55.00 104 PRO A C 1
ATOM 795 O O . PRO A 1 104 ? 4.216 -13.630 -18.048 1.00 55.00 104 PRO A O 1
ATOM 798 N N . ARG A 1 105 ? 3.058 -15.161 -19.223 1.00 48.84 105 ARG A N 1
ATOM 799 C CA . ARG A 1 105 ? 1.872 -15.079 -18.367 1.00 48.84 105 ARG A CA 1
ATOM 800 C C . ARG A 1 105 ? 2.291 -15.551 -16.974 1.00 48.84 105 ARG A C 1
ATOM 802 O O . ARG A 1 105 ? 2.932 -16.611 -16.920 1.00 48.84 105 ARG A O 1
ATOM 809 N N . PRO A 1 106 ? 1.941 -14.832 -15.896 1.00 55.19 106 PRO A N 1
ATOM 810 C CA . PRO A 1 106 ? 2.041 -15.385 -14.556 1.00 55.19 106 PRO A CA 1
ATOM 811 C C . PRO A 1 106 ? 1.363 -16.753 -14.569 1.00 55.19 106 PRO A C 1
ATOM 813 O O . PRO A 1 106 ? 0.290 -16.922 -15.161 1.00 55.19 106 PRO A O 1
ATOM 816 N N . ARG A 1 107 ? 2.040 -17.771 -14.034 1.00 51.41 107 ARG A N 1
ATOM 817 C CA . ARG A 1 107 ? 1.390 -19.064 -13.830 1.00 51.41 107 ARG A CA 1
ATOM 818 C C . ARG A 1 107 ? 0.239 -18.811 -12.868 1.00 51.41 107 ARG A C 1
ATOM 820 O O . ARG A 1 107 ? 0.419 -18.108 -11.883 1.00 51.41 107 ARG A O 1
ATOM 827 N N . GLU A 1 108 ? -0.927 -19.335 -13.209 1.00 50.88 108 GLU A N 1
ATOM 828 C CA . GLU A 1 108 ? -2.143 -19.259 -12.407 1.00 50.88 108 GLU A CA 1
ATOM 829 C C . GLU A 1 108 ? -1.813 -19.641 -10.951 1.00 50.88 108 GLU A C 1
ATOM 831 O O . GLU A 1 108 ? -1.542 -20.807 -10.669 1.00 50.88 108 GLU A O 1
ATOM 836 N N . GLY A 1 109 ? -1.730 -18.635 -10.068 1.00 54.59 109 GLY A N 1
ATOM 837 C CA . GLY A 1 109 ? -1.578 -18.811 -8.621 1.00 54.59 109 GLY A CA 1
ATOM 838 C C . GLY A 1 109 ? -0.189 -18.641 -7.986 1.00 54.59 109 GLY A C 1
ATOM 839 O O . GLY A 1 109 ? 0.062 -19.292 -6.978 1.00 54.59 109 GLY A O 1
ATOM 840 N N . THR A 1 110 ? 0.732 -17.818 -8.492 1.00 48.81 110 THR A N 1
ATOM 841 C CA . THR A 1 110 ? 1.885 -17.408 -7.654 1.00 48.81 110 THR A CA 1
ATOM 842 C C . THR A 1 110 ? 2.294 -15.985 -7.985 1.00 48.81 110 THR A C 1
ATOM 844 O O . THR A 1 110 ? 3.032 -15.755 -8.945 1.00 48.81 110 THR A O 1
ATOM 847 N N . THR A 1 111 ? 1.771 -15.035 -7.219 1.00 59.03 111 THR A N 1
ATOM 848 C CA . THR A 1 111 ? 2.184 -13.640 -7.317 1.00 59.03 111 THR A CA 1
ATOM 849 C C . THR A 1 111 ? 3.105 -13.361 -6.150 1.00 59.03 111 THR A C 1
ATOM 851 O O . THR A 1 111 ? 2.670 -12.856 -5.126 1.00 59.03 111 THR A O 1
ATOM 854 N N . VAL A 1 112 ? 4.371 -13.730 -6.340 1.00 61.44 112 VAL A N 1
ATOM 855 C CA . VAL A 1 112 ? 5.464 -13.398 -5.430 1.00 61.44 112 VAL A CA 1
ATOM 856 C C . VAL A 1 112 ? 5.507 -11.882 -5.258 1.00 61.44 112 VAL A C 1
ATOM 858 O O . VAL A 1 112 ? 5.768 -11.134 -6.198 1.00 61.44 112 VAL A O 1
ATOM 861 N N . THR A 1 113 ? 5.074 -11.431 -4.085 1.00 87.88 113 THR A N 1
ATOM 862 C CA . THR A 1 113 ? 5.028 -10.014 -3.752 1.00 87.88 113 THR A CA 1
ATOM 863 C C . THR A 1 113 ? 5.167 -9.818 -2.256 1.00 87.88 113 THR A C 1
ATOM 865 O O . THR A 1 113 ? 4.802 -10.660 -1.432 1.00 87.88 113 THR A O 1
ATOM 868 N N . TYR A 1 114 ? 5.641 -8.633 -1.904 1.00 97.19 114 TYR A N 1
ATOM 869 C CA . TYR A 1 114 ? 5.484 -8.100 -0.565 1.00 97.19 114 TYR A CA 1
ATOM 870 C C . TYR A 1 114 ? 4.071 -7.530 -0.378 1.00 97.19 114 TYR A C 1
ATOM 872 O O . TYR A 1 114 ? 3.451 -7.040 -1.325 1.00 97.19 114 TYR A O 1
ATOM 880 N N . VAL A 1 115 ? 3.568 -7.595 0.852 1.00 97.81 115 VAL A N 1
ATOM 881 C CA . VAL A 1 115 ? 2.222 -7.181 1.261 1.00 97.81 115 VAL A CA 1
ATOM 882 C C . VAL A 1 115 ? 2.338 -6.192 2.414 1.00 97.81 115 VAL A C 1
ATOM 884 O O . VAL A 1 115 ? 2.993 -6.474 3.419 1.00 97.81 115 VAL A O 1
ATOM 887 N N . ILE A 1 116 ? 1.670 -5.044 2.294 1.00 98.25 116 ILE A N 1
ATOM 888 C CA . ILE A 1 116 ? 1.540 -4.082 3.394 1.00 98.25 116 ILE A CA 1
ATOM 889 C C . ILE A 1 116 ? 0.293 -4.427 4.209 1.00 98.25 116 ILE A C 1
ATOM 891 O O . ILE A 1 116 ? -0.798 -4.576 3.660 1.00 98.25 116 ILE A O 1
ATOM 895 N N . THR A 1 117 ? 0.454 -4.558 5.523 1.00 98.00 117 THR A N 1
ATOM 896 C CA . THR A 1 117 ? -0.580 -5.017 6.462 1.00 98.00 117 THR A CA 1
ATOM 897 C C . THR A 1 117 ? -1.137 -3.881 7.328 1.00 98.00 117 THR A C 1
ATOM 899 O O . THR A 1 117 ? -0.756 -2.715 7.194 1.00 98.00 117 THR A O 1
ATOM 902 N N . GLN A 1 118 ? -2.036 -4.229 8.257 1.00 97.38 118 GLN A N 1
ATOM 903 C CA . GLN A 1 118 ? -2.752 -3.294 9.130 1.00 97.38 118 GLN A CA 1
ATOM 904 C C . GLN A 1 118 ? -1.856 -2.295 9.870 1.00 97.38 118 GLN A C 1
ATOM 906 O O . GLN A 1 118 ? -2.297 -1.181 10.123 1.00 97.38 118 GLN A O 1
ATOM 911 N N . ALA A 1 119 ? -0.617 -2.659 10.214 1.00 96.88 119 ALA A N 1
ATOM 912 C CA . ALA A 1 119 ? 0.288 -1.772 10.948 1.00 96.88 119 ALA A CA 1
ATOM 913 C C . ALA A 1 119 ? 0.629 -0.470 10.190 1.00 96.88 119 ALA A C 1
ATOM 915 O O . ALA A 1 119 ? 1.091 0.487 10.801 1.00 96.88 119 ALA A O 1
ATOM 916 N N . CYS A 1 120 ? 0.383 -0.409 8.877 1.00 98.00 120 CYS A N 1
ATOM 917 C CA . CYS A 1 120 ? 0.556 0.801 8.073 1.00 98.00 120 CYS A CA 1
ATOM 918 C C . CYS A 1 120 ? -0.645 1.767 8.138 1.00 98.00 120 CYS A C 1
ATOM 920 O O . CYS A 1 120 ? -0.501 2.950 7.818 1.00 98.00 120 CYS A O 1
ATOM 922 N N . VAL A 1 121 ? -1.823 1.275 8.534 1.00 97.81 121 VAL A N 1
ATOM 923 C CA . VAL A 1 121 ? -3.083 2.029 8.517 1.00 97.81 121 VAL A CA 1
ATOM 924 C C . VAL A 1 121 ? -3.008 3.214 9.478 1.00 97.81 121 VAL A C 1
ATOM 926 O O . VAL A 1 121 ? -2.713 3.048 10.656 1.00 97.81 121 VAL A O 1
ATOM 929 N N . ASP A 1 122 ? -3.285 4.408 8.957 1.00 96.81 122 ASP A N 1
ATOM 930 C CA . ASP A 1 122 ? -3.194 5.718 9.617 1.00 96.81 122 ASP A CA 1
ATOM 931 C C . ASP A 1 122 ? -1.779 6.127 10.073 1.00 96.81 122 ASP A C 1
ATOM 933 O O . ASP A 1 122 ? -1.624 7.156 10.728 1.00 96.81 122 ASP A O 1
ATOM 937 N N . VAL A 1 123 ? -0.743 5.362 9.706 1.00 95.94 123 VAL A N 1
ATOM 938 C CA . VAL A 1 123 ? 0.665 5.685 9.995 1.00 95.94 123 VAL A CA 1
ATOM 939 C C . VAL A 1 123 ? 1.325 6.363 8.795 1.00 95.94 123 VAL A C 1
ATOM 941 O O . VAL A 1 123 ? 1.941 7.410 8.960 1.00 95.94 123 VAL A O 1
ATOM 944 N N . LEU A 1 124 ? 1.185 5.784 7.591 1.00 95.06 124 LEU A N 1
ATOM 945 C CA . LEU A 1 124 ? 1.657 6.365 6.319 1.00 95.06 124 LEU A CA 1
ATOM 946 C C . LEU A 1 124 ? 3.083 6.970 6.380 1.00 95.06 124 LEU A C 1
ATOM 948 O O . LEU A 1 124 ? 3.312 8.080 5.904 1.00 95.06 124 LEU A O 1
ATOM 952 N N . ASP A 1 125 ? 4.052 6.239 6.942 1.00 96.12 125 ASP A N 1
ATOM 953 C CA . ASP A 1 125 ? 5.437 6.721 7.128 1.00 96.12 125 ASP A CA 1
ATOM 954 C C . ASP A 1 125 ? 6.199 6.970 5.806 1.00 96.12 125 ASP A C 1
ATOM 956 O O . ASP A 1 125 ? 7.013 7.883 5.716 1.00 96.12 125 ASP A O 1
ATOM 960 N N . LYS A 1 126 ? 5.885 6.198 4.756 1.00 97.12 126 LYS A N 1
ATOM 961 C CA . LYS A 1 126 ? 6.419 6.324 3.382 1.00 97.12 126 LYS A CA 1
ATOM 962 C C . LYS A 1 126 ? 7.917 6.050 3.181 1.00 97.12 126 LYS A C 1
ATOM 964 O O . LYS A 1 126 ? 8.326 6.041 2.024 1.00 97.12 126 LYS A O 1
ATOM 969 N N . ALA A 1 127 ? 8.707 5.693 4.202 1.00 97.50 127 ALA A N 1
ATOM 970 C CA . ALA A 1 127 ? 10.127 5.341 4.005 1.00 97.50 127 ALA A CA 1
ATOM 971 C C . ALA A 1 127 ? 10.350 4.203 2.988 1.00 97.50 127 ALA A C 1
ATOM 973 O O . ALA A 1 127 ? 11.366 4.147 2.305 1.00 97.50 127 ALA A O 1
ATOM 974 N N . CYS A 1 128 ? 9.380 3.298 2.849 1.00 98.06 128 CYS A N 1
ATOM 975 C CA . CYS A 1 128 ? 9.433 2.208 1.877 1.00 98.06 128 CYS A CA 1
ATOM 976 C C . CYS A 1 128 ? 9.384 2.659 0.405 1.00 98.06 128 CYS A C 1
ATOM 978 O O . CYS A 1 128 ? 9.886 1.921 -0.444 1.00 98.06 128 CYS A O 1
ATOM 980 N N . ILE A 1 129 ? 8.802 3.827 0.093 1.00 97.62 129 ILE A N 1
ATOM 981 C CA . ILE A 1 129 ? 8.685 4.331 -1.288 1.00 97.62 129 ILE A CA 1
ATOM 982 C C . ILE A 1 129 ? 10.077 4.602 -1.865 1.00 97.62 129 ILE A C 1
ATOM 984 O O . ILE A 1 129 ? 10.377 4.153 -2.970 1.00 97.62 129 ILE A O 1
ATOM 988 N N . ASP A 1 130 ? 10.939 5.268 -1.093 1.00 96.00 130 ASP A N 1
ATOM 989 C CA . ASP A 1 130 ? 12.272 5.694 -1.540 1.00 96.00 130 ASP A CA 1
ATOM 990 C C . ASP A 1 130 ? 13.213 4.513 -1.834 1.00 96.00 130 ASP A C 1
ATOM 992 O O . ASP A 1 130 ? 14.134 4.623 -2.643 1.00 96.00 130 ASP A O 1
ATOM 996 N N . GLU A 1 131 ? 12.960 3.363 -1.209 1.00 97.75 131 GLU A N 1
ATOM 997 C CA . GLU A 1 131 ? 13.781 2.158 -1.350 1.00 97.75 131 GLU A CA 1
ATOM 998 C C . GLU A 1 131 ? 13.286 1.210 -2.452 1.00 97.75 131 GLU A C 1
ATOM 1000 O O . GLU A 1 131 ? 13.974 0.247 -2.803 1.00 97.75 131 GLU A O 1
ATOM 1005 N N . CYS A 1 132 ? 12.093 1.436 -3.016 1.00 98.00 132 CYS A N 1
ATOM 1006 C CA . CYS A 1 132 ? 11.536 0.562 -4.043 1.00 98.00 132 CYS A CA 1
ATOM 1007 C C . CYS A 1 132 ? 12.157 0.861 -5.426 1.00 98.00 132 CYS A C 1
ATOM 1009 O O . CYS A 1 132 ? 11.828 1.874 -6.043 1.00 98.00 132 CYS A O 1
ATOM 1011 N N . PRO A 1 133 ? 12.983 -0.035 -6.008 1.00 97.00 133 PRO A N 1
ATOM 1012 C CA . PRO A 1 133 ? 13.701 0.242 -7.258 1.00 97.00 133 PRO A CA 1
ATOM 1013 C C . PRO A 1 133 ? 12.796 0.320 -8.498 1.00 97.00 133 PRO A C 1
ATOM 1015 O O . PRO A 1 133 ? 13.240 0.763 -9.556 1.00 97.00 133 PRO A O 1
ATOM 1018 N N . VAL A 1 134 ? 11.555 -0.157 -8.386 1.00 97.19 134 VAL A N 1
ATOM 1019 C CA . VAL A 1 134 ? 10.551 -0.182 -9.460 1.00 97.19 134 VAL A CA 1
ATOM 1020 C C . VAL A 1 134 ? 9.372 0.754 -9.187 1.00 97.19 134 VAL A C 1
ATOM 1022 O O . VAL A 1 134 ? 8.452 0.793 -9.997 1.00 97.19 134 VAL A O 1
ATOM 1025 N N . ASP A 1 135 ? 9.408 1.514 -8.084 1.00 97.75 135 ASP A N 1
ATOM 1026 C CA . ASP A 1 135 ? 8.372 2.489 -7.714 1.00 97.75 135 ASP A CA 1
ATOM 1027 C C . ASP A 1 135 ? 6.951 1.877 -7.660 1.00 97.75 135 ASP A C 1
ATOM 1029 O O . ASP A 1 135 ? 5.974 2.477 -8.099 1.00 97.75 135 ASP A O 1
ATOM 1033 N N . CYS A 1 136 ? 6.815 0.647 -7.147 1.00 97.25 136 CYS A N 1
ATOM 1034 C CA . CYS A 1 136 ? 5.550 -0.104 -7.151 1.00 97.25 136 CYS A CA 1
ATOM 1035 C C . CYS A 1 136 ? 4.715 0.046 -5.862 1.00 97.25 136 CYS A C 1
ATOM 1037 O O . CYS A 1 136 ? 3.869 -0.806 -5.579 1.00 97.25 136 CYS A O 1
ATOM 1039 N N . ILE A 1 137 ? 4.976 1.075 -5.046 1.00 98.12 137 ILE A N 1
ATOM 1040 C CA . ILE A 1 137 ? 4.294 1.307 -3.762 1.00 98.12 137 ILE A CA 1
ATOM 1041 C C . ILE A 1 137 ? 3.418 2.550 -3.874 1.00 98.12 137 ILE A C 1
ATOM 1043 O O . ILE A 1 137 ? 3.914 3.672 -3.916 1.00 98.12 137 ILE A O 1
ATOM 1047 N N . TYR A 1 138 ? 2.108 2.345 -3.903 1.00 98.25 138 TYR A N 1
ATOM 1048 C CA . TYR A 1 138 ? 1.121 3.380 -4.173 1.00 98.25 138 TYR A CA 1
ATOM 1049 C C . TYR A 1 138 ? 0.480 3.881 -2.882 1.00 98.25 138 TYR A C 1
ATOM 1051 O O . TYR A 1 138 ? 0.216 3.116 -1.955 1.00 98.25 138 TYR A O 1
ATOM 1059 N N . GLU A 1 139 ? 0.213 5.182 -2.825 1.00 98.06 139 GLU A N 1
ATOM 1060 C CA . GLU A 1 139 ? -0.402 5.826 -1.668 1.00 98.06 139 GLU A CA 1
ATOM 1061 C C . GLU A 1 139 ? -1.927 5.837 -1.817 1.00 98.06 139 GLU A C 1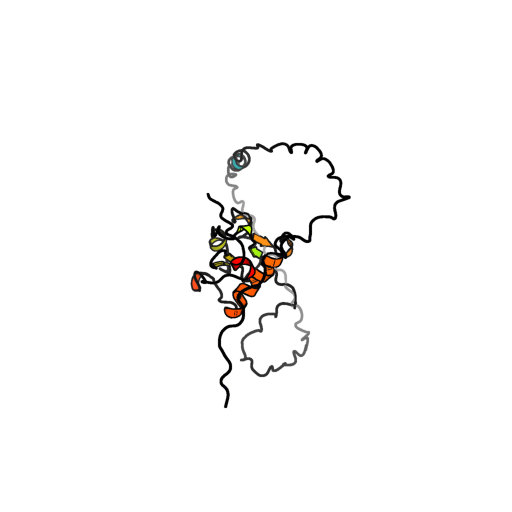
ATOM 1063 O O . GLU A 1 139 ? -2.446 6.465 -2.741 1.00 98.06 139 GLU A O 1
ATOM 1068 N N . GLY A 1 140 ? -2.637 5.155 -0.914 1.00 97.56 140 GLY A N 1
ATOM 1069 C CA . GLY A 1 140 ? -4.081 5.317 -0.739 1.00 97.56 140 GLY A CA 1
ATOM 1070 C C . GLY A 1 140 ? -4.417 6.378 0.307 1.00 97.56 140 GLY A C 1
ATOM 1071 O O . GLY A 1 140 ? -3.583 7.211 0.671 1.00 97.56 140 GLY A O 1
ATOM 1072 N N . ASP A 1 141 ? -5.644 6.355 0.819 1.00 97.56 141 ASP A N 1
ATOM 1073 C CA . ASP A 1 141 ? -6.091 7.355 1.790 1.00 97.56 141 ASP A CA 1
ATOM 1074 C C . ASP A 1 141 ? -5.564 7.109 3.204 1.00 97.56 141 ASP A C 1
ATOM 1076 O O . ASP A 1 141 ? -5.157 8.068 3.869 1.00 97.56 141 ASP A O 1
ATOM 1080 N N . ARG A 1 142 ? -5.541 5.847 3.640 1.00 97.56 142 ARG A N 1
ATOM 1081 C CA . ARG A 1 142 ? -5.170 5.447 5.002 1.00 97.56 142 ARG A CA 1
ATOM 1082 C C . ARG A 1 142 ? -3.921 4.590 5.089 1.00 97.56 142 ARG A C 1
ATOM 1084 O O . ARG A 1 142 ? -3.336 4.507 6.164 1.00 97.56 142 ARG A O 1
ATOM 1091 N N . MET A 1 143 ? -3.505 3.936 4.011 1.00 97.88 143 MET A N 1
ATOM 1092 C CA . MET A 1 143 ? -2.272 3.146 3.989 1.00 97.88 143 MET A CA 1
ATOM 1093 C C . MET A 1 143 ? -1.629 3.130 2.602 1.00 97.88 143 MET A C 1
ATOM 1095 O O . MET A 1 143 ? -2.204 3.611 1.626 1.00 97.88 143 MET A O 1
ATOM 1099 N N . LEU A 1 144 ? -0.419 2.578 2.526 1.00 98.38 144 LEU A N 1
ATOM 1100 C CA . LEU A 1 144 ? 0.245 2.285 1.260 1.00 98.38 144 LEU A CA 1
ATOM 1101 C C . LEU A 1 144 ? -0.115 0.875 0.772 1.00 98.38 144 LEU A C 1
ATOM 1103 O O . LEU A 1 144 ? -0.385 -0.010 1.584 1.00 98.38 144 LEU A O 1
ATOM 1107 N N . TYR A 1 145 ? -0.049 0.663 -0.543 1.00 98.31 145 TYR A N 1
ATOM 1108 C CA . TYR A 1 145 ? -0.341 -0.609 -1.206 1.00 98.31 145 TYR A CA 1
ATOM 1109 C C . TYR A 1 145 ? 0.780 -0.980 -2.182 1.00 98.31 145 TYR A C 1
ATOM 1111 O O . TYR A 1 145 ? 1.214 -0.149 -2.980 1.00 98.31 145 TYR A O 1
ATOM 1119 N N . ILE A 1 146 ? 1.243 -2.230 -2.145 1.00 98.12 146 ILE A N 1
ATOM 1120 C CA . ILE A 1 146 ? 2.234 -2.756 -3.095 1.00 98.12 146 ILE A CA 1
ATOM 1121 C C . ILE A 1 146 ? 1.501 -3.369 -4.286 1.00 98.12 146 ILE A C 1
ATOM 1123 O O . ILE A 1 146 ? 0.623 -4.211 -4.107 1.00 98.12 146 ILE A O 1
ATOM 1127 N N . HIS A 1 147 ? 1.873 -2.970 -5.503 1.00 97.00 147 HIS A N 1
ATOM 1128 C CA . HIS A 1 147 ? 1.302 -3.557 -6.711 1.00 97.00 147 HIS A CA 1
ATOM 1129 C C . HIS A 1 147 ? 1.903 -4.949 -6.985 1.00 97.00 147 HIS A C 1
ATOM 1131 O O . HIS A 1 147 ? 3.103 -5.051 -7.259 1.00 97.00 147 HIS A O 1
ATOM 1137 N N . PRO A 1 148 ? 1.086 -6.019 -7.014 1.00 94.50 148 PRO A N 1
ATOM 1138 C CA . PRO A 1 148 ? 1.570 -7.400 -7.030 1.00 94.50 148 PRO A CA 1
ATOM 1139 C C . PRO A 1 148 ? 2.270 -7.778 -8.347 1.00 94.50 148 PRO A C 1
ATOM 1141 O O . PRO A 1 148 ? 3.274 -8.476 -8.325 1.00 94.50 148 PRO A O 1
ATOM 1144 N N . ASP A 1 149 ? 1.812 -7.261 -9.494 1.00 93.12 149 ASP A N 1
ATOM 1145 C CA . ASP A 1 149 ? 2.459 -7.553 -10.789 1.00 93.12 149 ASP A CA 1
ATOM 1146 C C . ASP A 1 149 ? 3.670 -6.659 -11.121 1.00 93.12 149 ASP A C 1
ATOM 1148 O O . ASP A 1 149 ? 4.371 -6.906 -12.104 1.00 93.12 149 ASP A O 1
ATOM 1152 N N . GLU A 1 150 ? 3.895 -5.590 -10.353 1.00 95.06 150 GLU A N 1
ATOM 1153 C CA . GLU A 1 150 ? 5.021 -4.668 -10.560 1.00 95.06 150 GLU A CA 1
ATOM 1154 C C . GLU A 1 150 ? 6.153 -4.942 -9.571 1.00 95.06 150 GLU A C 1
ATOM 1156 O O . GLU A 1 150 ? 7.307 -4.621 -9.861 1.00 95.06 150 GLU A O 1
ATOM 1161 N N . CYS A 1 151 ? 5.837 -5.546 -8.421 1.00 96.62 151 CYS A N 1
ATOM 1162 C CA . CYS A 1 151 ? 6.828 -5.987 -7.457 1.00 96.62 151 CYS A CA 1
ATOM 1163 C C . CYS A 1 151 ? 7.775 -7.018 -8.090 1.00 96.62 151 CYS A C 1
ATOM 1165 O O . CYS A 1 151 ? 7.373 -7.895 -8.850 1.00 96.62 151 CYS A O 1
ATOM 1167 N N . VAL A 1 152 ? 9.063 -6.897 -7.772 1.00 95.25 152 VAL A N 1
ATOM 1168 C CA . VAL A 1 152 ? 10.130 -7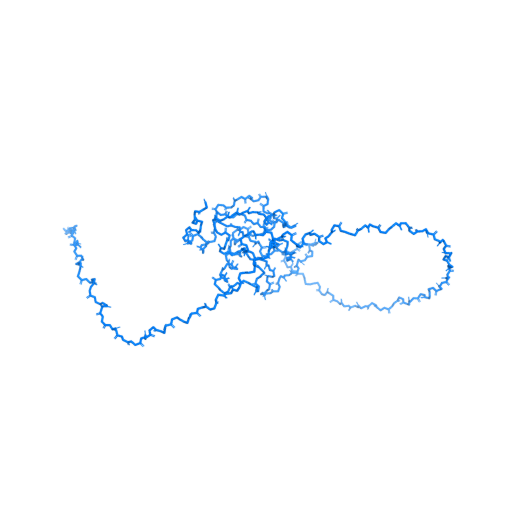.784 -8.270 1.00 95.25 152 VAL A CA 1
ATOM 1169 C C . VAL A 1 152 ? 10.857 -8.509 -7.135 1.00 95.25 152 VAL A C 1
ATOM 1171 O O . VAL A 1 152 ? 12.003 -8.921 -7.308 1.00 95.25 152 VAL A O 1
ATOM 1174 N N . ASP A 1 153 ? 10.230 -8.586 -5.957 1.00 95.25 153 ASP A N 1
ATOM 1175 C CA . ASP A 1 153 ? 10.755 -9.232 -4.744 1.00 95.25 153 ASP A CA 1
ATOM 1176 C C . ASP A 1 153 ? 12.177 -8.812 -4.356 1.00 95.25 153 ASP A C 1
ATOM 1178 O O . ASP A 1 153 ? 13.008 -9.622 -3.946 1.00 95.25 153 ASP A O 1
ATOM 1182 N N . CYS A 1 154 ? 12.494 -7.521 -4.479 1.00 96.38 154 CYS A N 1
ATOM 1183 C CA . CYS A 1 154 ? 13.819 -7.035 -4.093 1.00 96.38 154 CYS A CA 1
ATOM 1184 C C . CYS A 1 154 ? 14.039 -7.019 -2.569 1.00 96.38 154 CYS A C 1
ATOM 1186 O O . CYS A 1 154 ? 15.187 -7.002 -2.130 1.00 96.38 154 CYS A O 1
ATOM 1188 N N . GLY A 1 155 ? 12.959 -6.960 -1.778 1.00 95.75 155 GLY A N 1
ATOM 1189 C CA . GLY A 1 155 ? 12.989 -6.952 -0.312 1.00 95.75 155 GLY A CA 1
ATOM 1190 C C . GLY A 1 155 ? 13.558 -5.694 0.350 1.00 95.75 155 GLY A C 1
ATOM 1191 O O . GLY A 1 155 ? 13.739 -5.676 1.561 1.00 95.75 155 GLY A O 1
ATOM 1192 N N . ALA A 1 156 ? 13.829 -4.625 -0.404 1.00 97.69 156 ALA A N 1
ATOM 1193 C CA . ALA A 1 156 ? 14.419 -3.400 0.148 1.00 97.69 156 ALA A CA 1
ATOM 1194 C C . ALA A 1 156 ? 13.456 -2.610 1.057 1.00 97.69 156 ALA A C 1
ATOM 1196 O O . ALA A 1 156 ? 13.890 -1.945 1.994 1.00 97.69 156 ALA A O 1
ATOM 1197 N N . CYS A 1 157 ? 12.148 -2.709 0.805 1.00 98.06 157 CYS A N 1
ATOM 1198 C CA . CYS A 1 157 ? 11.120 -1.969 1.539 1.00 98.06 157 CYS A CA 1
ATOM 1199 C C . CYS A 1 157 ? 10.834 -2.522 2.948 1.00 98.06 157 CYS A C 1
ATOM 1201 O O . CYS A 1 157 ? 10.498 -1.753 3.846 1.00 98.06 157 CYS A O 1
ATOM 1203 N N . GLU A 1 158 ? 10.977 -3.832 3.158 1.00 97.94 158 GLU A N 1
ATOM 1204 C CA . GLU A 1 158 ? 10.694 -4.500 4.435 1.00 97.94 158 GLU A CA 1
ATOM 1205 C C . GLU A 1 158 ? 11.533 -3.953 5.609 1.00 97.94 158 GLU A C 1
ATOM 1207 O O . GLU A 1 158 ? 10.943 -3.470 6.578 1.00 97.94 158 GLU A O 1
ATOM 1212 N N . PRO A 1 159 ? 12.883 -3.949 5.558 1.00 97.38 159 PRO A N 1
ATOM 1213 C CA . PRO A 1 159 ? 13.702 -3.583 6.714 1.00 97.38 159 PRO A CA 1
ATOM 1214 C C . PRO A 1 159 ? 13.658 -2.090 7.066 1.00 97.38 159 PRO A C 1
ATOM 1216 O O . PRO A 1 159 ? 14.145 -1.711 8.133 1.00 97.38 159 PRO A O 1
ATOM 1219 N N . VAL A 1 160 ? 13.133 -1.239 6.178 1.00 98.12 160 VAL A N 1
ATOM 1220 C CA . VAL A 1 160 ? 13.050 0.211 6.405 1.00 98.12 160 VAL A CA 1
ATOM 1221 C C . VAL A 1 160 ? 11.723 0.652 7.010 1.00 98.12 160 VAL A C 1
ATOM 1223 O O . VAL A 1 160 ? 11.644 1.768 7.514 1.00 98.12 160 VAL A O 1
ATOM 1226 N N . CYS A 1 161 ? 10.692 -0.200 7.001 1.00 98.06 161 CYS A N 1
ATOM 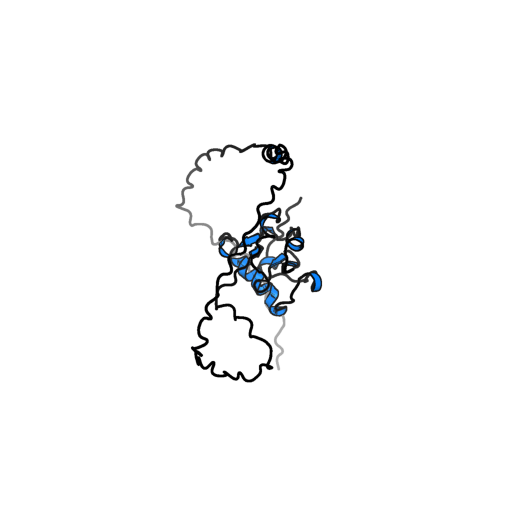1227 C CA . CYS A 1 161 ? 9.398 0.140 7.581 1.00 98.06 161 CYS A CA 1
ATOM 1228 C C . CYS A 1 161 ? 9.501 0.205 9.120 1.00 98.06 161 CYS A C 1
ATOM 1230 O O . CYS A 1 161 ? 9.685 -0.833 9.761 1.00 98.06 161 CYS A O 1
ATOM 1232 N N . PRO A 1 162 ? 9.335 1.381 9.755 1.00 97.06 162 PRO A N 1
ATOM 1233 C CA . PRO A 1 162 ? 9.575 1.535 11.195 1.00 97.06 162 PRO A CA 1
ATOM 1234 C C . PRO A 1 162 ? 8.538 0.827 12.075 1.00 97.06 162 PRO A C 1
ATOM 1236 O O . PRO A 1 162 ? 8.797 0.584 13.253 1.00 97.06 162 PRO A O 1
ATOM 1239 N N . VAL A 1 163 ? 7.372 0.507 11.510 1.00 96.75 163 VAL A N 1
ATOM 1240 C CA . VAL A 1 163 ? 6.264 -0.196 12.176 1.00 96.75 163 VAL A CA 1
ATOM 1241 C C . VAL A 1 163 ? 6.137 -1.657 11.735 1.00 96.75 163 VAL A C 1
ATOM 1243 O O . VAL A 1 163 ? 5.138 -2.295 12.052 1.00 96.75 163 VAL A O 1
ATOM 1246 N N . GLU A 1 164 ? 7.124 -2.178 10.995 1.00 97.00 164 GLU A N 1
ATOM 1247 C CA . GLU A 1 164 ? 7.173 -3.580 10.547 1.00 97.00 164 GLU A CA 1
ATOM 1248 C C . GLU A 1 164 ? 5.882 -4.023 9.822 1.00 97.00 164 GLU A C 1
ATOM 1250 O O . GLU A 1 164 ? 5.369 -5.117 10.033 1.00 97.00 164 GLU A O 1
ATOM 1255 N N . ALA A 1 165 ? 5.312 -3.153 8.979 1.00 97.94 165 ALA A N 1
ATOM 1256 C CA . ALA A 1 165 ? 4.027 -3.418 8.324 1.00 97.94 165 ALA A CA 1
ATOM 1257 C C . ALA A 1 165 ? 4.125 -4.268 7.050 1.00 97.94 165 ALA A C 1
ATOM 1259 O O . ALA A 1 165 ? 3.088 -4.691 6.534 1.00 97.94 165 ALA A O 1
ATOM 1260 N N . ILE A 1 166 ? 5.329 -4.474 6.520 1.00 98.31 166 ILE A N 1
ATOM 1261 C CA . ILE A 1 166 ? 5.565 -5.096 5.217 1.00 98.31 166 ILE A CA 1
ATOM 1262 C C . ILE A 1 166 ? 6.083 -6.515 5.437 1.00 98.31 166 ILE A C 1
ATOM 1264 O O . ILE A 1 166 ? 7.066 -6.699 6.146 1.00 98.31 166 ILE A O 1
ATOM 1268 N N . TYR A 1 167 ? 5.435 -7.495 4.814 1.00 98.06 167 TYR A N 1
ATOM 1269 C CA . TYR A 1 167 ? 5.800 -8.911 4.894 1.00 98.06 167 TYR A CA 1
ATOM 1270 C C . TYR A 1 167 ? 5.891 -9.502 3.492 1.00 98.06 167 TYR A C 1
ATOM 1272 O O . TYR A 1 167 ? 5.191 -9.047 2.587 1.00 98.06 167 TYR A O 1
ATOM 1280 N N . TYR A 1 168 ? 6.717 -10.528 3.306 1.00 96.75 168 TYR A N 1
ATOM 1281 C CA . TYR A 1 168 ? 6.587 -11.395 2.137 1.00 96.75 168 TYR A CA 1
ATOM 1282 C C . TYR A 1 168 ? 5.242 -12.141 2.197 1.00 96.75 168 TYR A C 1
ATOM 1284 O O . TYR A 1 168 ? 4.771 -12.432 3.297 1.00 96.75 168 TYR A O 1
ATOM 1292 N N . GLU A 1 169 ? 4.602 -12.429 1.057 1.00 93.31 169 GLU A N 1
ATOM 1293 C CA . GLU A 1 169 ? 3.240 -12.999 1.019 1.00 93.31 169 GLU A CA 1
ATOM 1294 C C . GLU A 1 169 ? 3.057 -14.250 1.900 1.00 93.31 169 GLU A C 1
ATOM 1296 O O . GLU A 1 169 ? 2.045 -14.373 2.595 1.00 93.31 169 GLU A O 1
ATOM 1301 N N . ASP A 1 170 ? 4.063 -15.126 1.944 1.00 91.94 170 ASP A N 1
ATOM 1302 C CA . ASP A 1 170 ? 4.045 -16.361 2.736 1.00 91.94 170 ASP A CA 1
ATOM 1303 C C . ASP A 1 170 ? 4.278 -16.125 4.240 1.00 91.94 170 ASP A C 1
ATOM 1305 O O . ASP A 1 170 ? 3.910 -16.961 5.069 1.00 91.94 170 ASP A O 1
ATOM 1309 N N . ASP A 1 171 ? 4.856 -14.978 4.599 1.00 95.44 171 ASP A N 1
ATOM 1310 C CA . ASP A 1 171 ? 5.214 -14.607 5.971 1.00 95.44 171 ASP A CA 1
ATOM 1311 C C . ASP A 1 171 ? 4.161 -13.704 6.636 1.00 95.44 171 ASP A C 1
ATOM 1313 O O . ASP A 1 171 ? 4.300 -13.332 7.806 1.00 95.44 171 ASP A O 1
ATOM 1317 N N . VAL A 1 172 ? 3.077 -13.364 5.923 1.00 95.50 172 VAL A N 1
ATOM 1318 C CA . VAL A 1 172 ? 1.969 -12.576 6.475 1.00 95.50 172 VAL A CA 1
ATOM 1319 C C . VAL A 1 172 ? 1.317 -13.341 7.641 1.00 95.50 172 VAL A C 1
ATOM 1321 O O . VAL A 1 172 ? 0.794 -14.446 7.450 1.00 95.50 172 VAL A O 1
ATOM 1324 N N . PRO A 1 173 ? 1.263 -12.761 8.858 1.00 95.81 173 PRO A N 1
ATOM 1325 C CA . PRO A 1 173 ? 0.600 -13.395 9.994 1.00 95.81 173 PRO A CA 1
ATOM 1326 C C . PRO A 1 173 ? -0.874 -13.707 9.710 1.00 95.81 173 PRO A C 1
ATOM 1328 O O . PRO A 1 173 ? -1.575 -12.891 9.115 1.00 95.81 173 PRO A O 1
ATOM 1331 N N . ASP A 1 174 ? -1.390 -14.826 10.235 1.00 96.06 174 ASP A N 1
ATOM 1332 C CA . ASP A 1 174 ? -2.768 -15.293 9.977 1.00 96.06 174 ASP A CA 1
ATOM 1333 C C . ASP A 1 174 ? -3.847 -14.218 10.186 1.00 96.06 174 ASP A C 1
ATOM 1335 O O . ASP A 1 174 ? -4.788 -14.114 9.405 1.00 96.06 174 ASP A O 1
ATOM 1339 N N . LYS A 1 175 ? -3.684 -13.376 11.215 1.00 95.62 175 LYS A N 1
ATOM 1340 C CA . LYS A 1 175 ? -4.601 -12.268 11.540 1.00 95.62 175 LYS A CA 1
ATOM 1341 C C . LYS A 1 175 ? -4.712 -11.192 10.449 1.00 95.62 175 LYS A C 1
ATOM 1343 O O . LYS A 1 175 ? -5.639 -10.392 10.498 1.00 95.62 175 LYS A O 1
ATOM 1348 N N . TRP A 1 176 ? -3.757 -11.133 9.523 1.00 96.62 176 TRP A N 1
ATOM 1349 C CA . TRP A 1 176 ? -3.636 -10.101 8.492 1.00 96.62 176 TRP A CA 1
ATOM 1350 C C . TRP A 1 176 ? -3.614 -10.674 7.074 1.00 96.62 176 TRP A C 1
ATOM 1352 O O . TRP A 1 176 ? -3.343 -9.935 6.133 1.00 96.62 176 TRP A O 1
ATOM 1362 N N . LYS A 1 177 ? -3.940 -11.957 6.887 1.00 94.12 177 LYS A N 1
ATOM 1363 C CA . LYS A 1 177 ? -3.946 -12.594 5.560 1.00 94.12 177 LYS A CA 1
ATOM 1364 C C . LYS A 1 177 ? -4.839 -11.887 4.541 1.00 94.12 177 LYS A C 1
ATOM 1366 O O . LYS A 1 177 ? -4.476 -11.799 3.373 1.00 94.12 177 LYS A O 1
ATOM 1371 N N . ASP A 1 178 ? -5.947 -11.299 4.986 1.00 95.81 178 ASP A N 1
ATOM 1372 C CA . ASP A 1 178 ? -6.863 -10.561 4.109 1.00 95.81 178 ASP A CA 1
ATOM 1373 C C . ASP A 1 178 ? -6.235 -9.294 3.494 1.00 95.81 178 ASP A C 1
ATOM 1375 O O . ASP A 1 178 ? -6.737 -8.771 2.497 1.00 95.81 178 ASP A O 1
ATOM 1379 N N . PHE A 1 179 ? -5.106 -8.810 4.030 1.00 96.62 179 PHE A N 1
ATOM 1380 C CA . PHE A 1 179 ? -4.375 -7.687 3.440 1.00 96.62 179 PHE A CA 1
ATOM 1381 C C . PHE A 1 179 ? -3.709 -8.037 2.112 1.00 96.62 179 PHE A C 1
ATOM 1383 O O . PHE A 1 179 ? -3.469 -7.126 1.322 1.00 96.62 179 PHE A O 1
ATOM 1390 N N . TYR A 1 180 ? -3.473 -9.320 1.815 1.00 95.25 180 TYR A N 1
ATOM 1391 C CA . TYR A 1 180 ? -3.057 -9.727 0.474 1.00 95.25 180 TYR A CA 1
ATOM 1392 C C . TYR A 1 180 ? -4.083 -9.254 -0.564 1.00 95.25 180 TYR A C 1
ATOM 1394 O O . TYR A 1 180 ? -3.754 -8.479 -1.461 1.00 95.25 180 TYR A O 1
ATOM 1402 N N . ASN A 1 181 ? -5.356 -9.612 -0.363 1.00 94.88 181 ASN A N 1
ATOM 1403 C CA . ASN A 1 181 ? -6.444 -9.188 -1.243 1.00 94.88 181 ASN A CA 1
ATOM 1404 C C . ASN A 1 181 ? -6.587 -7.667 -1.249 1.00 94.88 181 ASN A C 1
ATOM 1406 O O . ASN A 1 181 ? -6.780 -7.088 -2.309 1.00 94.88 181 ASN A O 1
ATOM 1410 N N . ALA A 1 182 ? -6.406 -7.002 -0.103 1.00 96.38 182 ALA A N 1
ATOM 1411 C CA . ALA A 1 182 ? -6.459 -5.544 -0.057 1.00 96.38 182 ALA A CA 1
ATOM 1412 C C . ALA A 1 182 ? -5.407 -4.874 -0.959 1.00 96.38 182 ALA A C 1
ATOM 1414 O O . ALA A 1 182 ? -5.720 -3.884 -1.613 1.00 96.38 182 ALA A O 1
ATOM 1415 N N . ASN A 1 183 ? -4.186 -5.419 -1.023 1.00 96.94 183 ASN A N 1
ATOM 1416 C CA . ASN A 1 183 ? -3.131 -4.918 -1.906 1.00 96.94 183 ASN A CA 1
ATOM 1417 C C . ASN A 1 183 ? -3.436 -5.216 -3.377 1.00 96.94 183 ASN A C 1
ATOM 1419 O O . ASN A 1 183 ? -3.272 -4.336 -4.212 1.00 96.94 183 ASN A O 1
ATOM 1423 N N . VAL A 1 184 ? -3.932 -6.413 -3.697 1.00 95.06 184 VAL A N 1
ATOM 1424 C CA . VAL A 1 184 ? -4.269 -6.798 -5.078 1.00 95.06 184 VAL A CA 1
ATOM 1425 C C . VAL A 1 184 ? -5.470 -6.005 -5.602 1.00 95.06 184 VAL A C 1
ATOM 1427 O O . VAL A 1 184 ? -5.404 -5.363 -6.651 1.00 95.06 184 VAL A O 1
ATOM 1430 N N . GLU A 1 185 ? -6.580 -6.025 -4.867 1.00 95.88 185 GLU A N 1
ATOM 1431 C CA . GLU A 1 185 ? -7.867 -5.498 -5.323 1.00 95.88 185 GLU A CA 1
ATOM 1432 C C . GLU A 1 185 ? -7.897 -3.967 -5.373 1.00 95.88 185 GLU A C 1
ATOM 1434 O O . GLU A 1 185 ? -8.682 -3.401 -6.141 1.00 95.88 185 GLU A O 1
ATOM 1439 N N . PHE A 1 186 ? -7.011 -3.284 -4.638 1.00 96.75 186 PHE A N 1
ATOM 1440 C CA . PHE A 1 186 ? -6.828 -1.832 -4.727 1.00 96.75 186 PHE A CA 1
ATOM 1441 C C . PHE A 1 186 ? -6.607 -1.354 -6.177 1.00 96.75 186 PHE A C 1
ATOM 1443 O O . PHE A 1 186 ? -7.137 -0.312 -6.588 1.00 96.75 186 PHE A O 1
ATOM 1450 N N . PHE A 1 187 ? -5.905 -2.159 -6.981 1.00 95.94 187 PHE A N 1
ATOM 1451 C CA . PHE A 1 187 ? -5.546 -1.851 -8.366 1.00 95.94 187 PHE A CA 1
ATOM 1452 C C . PHE A 1 187 ? -6.565 -2.320 -9.410 1.00 95.94 187 PHE A C 1
ATOM 1454 O O . PHE A 1 187 ? -6.357 -2.072 -10.595 1.00 95.94 187 PHE A O 1
ATOM 1461 N N . SER A 1 188 ? -7.693 -2.922 -9.016 1.00 93.06 188 SER A N 1
ATOM 1462 C CA . SER A 1 188 ? -8.671 -3.501 -9.961 1.00 93.06 188 SER A CA 1
ATOM 1463 C C . SER A 1 188 ? -9.141 -2.522 -11.048 1.00 93.06 188 SER A C 1
ATOM 1465 O O . SER A 1 188 ? -9.287 -2.908 -12.205 1.00 93.06 188 SER A O 1
ATOM 1467 N N . ASP A 1 189 ? -9.324 -1.244 -10.699 1.00 91.88 189 ASP A N 1
ATOM 1468 C CA . ASP A 1 189 ? -9.737 -0.197 -11.650 1.00 91.88 189 ASP A CA 1
ATOM 1469 C C . ASP A 1 189 ? -8.555 0.524 -12.321 1.00 91.88 189 ASP A C 1
ATOM 1471 O O . ASP A 1 189 ? -8.729 1.183 -13.346 1.00 91.88 189 ASP A O 1
ATOM 1475 N N . LEU A 1 190 ? -7.364 0.455 -11.718 1.00 90.62 190 LEU A N 1
ATOM 1476 C CA . LEU A 1 190 ? -6.171 1.191 -12.152 1.00 90.62 190 LEU A CA 1
ATOM 1477 C C . LEU A 1 190 ? -5.302 0.366 -13.113 1.00 90.62 190 LEU A C 1
ATOM 1479 O O . LEU A 1 190 ? -4.585 0.937 -13.935 1.00 90.62 190 LEU A O 1
ATOM 1483 N N . GLY A 1 191 ? -5.373 -0.964 -13.031 1.00 93.31 191 GLY A N 1
ATOM 1484 C CA . GLY A 1 191 ? -4.441 -1.860 -13.708 1.00 93.31 191 GLY A CA 1
ATOM 1485 C C . GLY A 1 191 ? -3.027 -1.686 -13.157 1.00 93.31 191 GLY A C 1
ATOM 1486 O O . GLY A 1 191 ? -2.868 -1.510 -11.957 1.00 93.31 191 GLY A O 1
ATOM 1487 N N . SER A 1 192 ? -2.028 -1.690 -14.047 1.00 93.38 192 SER A N 1
ATOM 1488 C CA . SER A 1 192 ? -0.602 -1.507 -13.732 1.00 93.38 192 SER A CA 1
ATOM 1489 C C . SER A 1 192 ? -0.093 -0.171 -14.305 1.00 93.38 192 SER A C 1
ATOM 1491 O O . SER A 1 192 ? 0.206 -0.086 -15.504 1.00 93.38 192 SER A O 1
ATOM 1493 N N . PRO A 1 193 ? -0.047 0.907 -13.493 1.00 93.19 193 PRO A N 1
ATOM 1494 C CA . PRO A 1 193 ? 0.392 2.238 -13.924 1.00 93.19 193 PRO A CA 1
ATOM 1495 C C . PRO A 1 193 ? 1.892 2.339 -14.255 1.00 93.19 193 PRO A C 1
ATOM 1497 O O . PRO A 1 193 ? 2.309 3.255 -14.975 1.00 93.19 193 PRO A O 1
ATOM 1500 N N . GLY A 1 194 ? 2.718 1.418 -13.750 1.00 93.81 194 GLY A N 1
ATOM 1501 C CA . GLY A 1 194 ? 4.166 1.407 -13.951 1.00 93.81 194 GLY A CA 1
ATOM 1502 C C . GLY A 1 194 ? 4.874 2.575 -13.258 1.00 93.81 194 GLY A C 1
ATOM 1503 O O . GLY A 1 194 ? 5.651 3.296 -13.907 1.00 93.81 194 GLY A O 1
ATOM 1504 N N . GLY A 1 195 ? 4.555 2.793 -11.980 1.00 94.19 195 GLY A N 1
ATOM 1505 C CA . GLY A 1 195 ? 5.222 3.740 -11.083 1.00 94.19 195 GLY A CA 1
ATOM 1506 C C . GLY A 1 195 ? 4.257 4.639 -10.301 1.00 94.19 195 GLY A C 1
ATOM 1507 O O . GLY A 1 195 ? 3.464 5.385 -10.893 1.00 94.19 195 GLY A O 1
ATOM 1508 N N . ALA A 1 196 ? 4.365 4.627 -8.975 1.00 95.56 196 ALA A N 1
ATOM 1509 C CA . ALA A 1 196 ? 3.561 5.427 -8.059 1.00 95.56 196 ALA A CA 1
ATOM 1510 C C . ALA A 1 196 ? 3.794 6.937 -8.199 1.00 95.56 196 ALA A C 1
ATOM 1512 O O . ALA A 1 196 ? 2.834 7.710 -8.111 1.00 95.56 196 ALA A O 1
ATOM 1513 N N . ALA A 1 197 ? 5.013 7.378 -8.531 1.00 94.44 197 ALA A N 1
ATOM 1514 C CA . ALA A 1 197 ? 5.352 8.796 -8.678 1.00 94.44 197 ALA A CA 1
ATOM 1515 C C . ALA A 1 197 ? 4.485 9.533 -9.719 1.00 94.44 197 ALA A C 1
ATOM 1517 O O . ALA A 1 197 ? 4.280 10.742 -9.623 1.00 94.44 197 ALA A O 1
ATOM 1518 N N . LYS A 1 198 ? 3.949 8.815 -10.716 1.00 91.81 198 LYS A N 1
ATOM 1519 C CA . LYS A 1 198 ? 3.060 9.381 -11.749 1.00 91.81 198 LYS A CA 1
ATOM 1520 C C . LYS A 1 198 ? 1.609 9.502 -11.293 1.00 91.81 198 LYS A C 1
ATOM 1522 O O . LYS A 1 198 ? 0.864 10.301 -11.853 1.00 91.81 198 LYS A O 1
ATOM 1527 N N . THR A 1 199 ? 1.210 8.674 -10.333 1.00 92.06 199 THR A N 1
ATOM 1528 C CA . THR A 1 199 ? -0.182 8.552 -9.884 1.00 92.06 199 THR A CA 1
ATOM 1529 C C . THR A 1 199 ? -0.451 9.464 -8.689 1.00 92.06 199 THR A C 1
ATOM 1531 O O . THR A 1 199 ? -1.554 9.990 -8.553 1.00 92.06 199 THR A O 1
ATOM 1534 N N . GLY A 1 200 ? 0.569 9.712 -7.861 1.00 92.81 200 GLY A N 1
ATOM 1535 C CA . GLY A 1 200 ? 0.419 10.472 -6.625 1.00 92.81 200 GLY A CA 1
ATOM 1536 C C . GLY A 1 200 ? -0.490 9.752 -5.627 1.00 92.81 200 GLY A C 1
ATOM 1537 O O . GLY A 1 200 ? -0.623 8.528 -5.663 1.00 92.81 200 GLY A O 1
ATOM 1538 N N . LYS A 1 201 ? -1.122 10.522 -4.736 1.00 96.38 201 LYS A N 1
ATOM 1539 C CA . LYS A 1 201 ? -2.086 9.989 -3.772 1.00 96.38 201 LYS A CA 1
ATOM 1540 C C . LYS A 1 201 ? -3.398 9.622 -4.467 1.00 96.38 201 LYS A C 1
ATOM 1542 O O . LYS A 1 201 ? -4.053 10.469 -5.075 1.00 96.38 201 LYS A O 1
ATOM 1547 N N . ILE A 1 202 ? -3.805 8.371 -4.310 1.00 95.44 202 ILE A N 1
ATOM 1548 C CA . ILE A 1 202 ? -5.061 7.827 -4.807 1.00 95.44 202 ILE A CA 1
ATOM 1549 C C . ILE A 1 202 ? -6.109 8.010 -3.703 1.00 95.44 202 ILE A C 1
ATOM 1551 O O . ILE A 1 202 ? -5.981 7.454 -2.620 1.00 95.44 202 ILE A O 1
ATOM 1555 N N . GLY A 1 203 ? -7.152 8.801 -3.972 1.00 95.00 203 GLY A N 1
ATOM 1556 C CA . GLY A 1 203 ? -8.231 9.116 -3.018 1.00 95.00 203 GLY A CA 1
ATOM 1557 C C . GLY A 1 203 ? -9.245 7.985 -2.819 1.00 95.00 203 GLY A C 1
ATOM 1558 O O . GLY A 1 203 ? -10.452 8.211 -2.915 1.00 95.00 203 GLY A O 1
ATOM 1559 N N . LYS A 1 204 ? -8.756 6.751 -2.676 1.00 95.69 204 LYS A N 1
ATOM 1560 C CA . LYS A 1 204 ? -9.539 5.587 -2.266 1.00 95.69 204 LYS A CA 1
ATOM 1561 C C . LYS A 1 204 ? -8.665 4.645 -1.448 1.00 95.69 204 LYS A C 1
ATOM 1563 O O . LYS A 1 204 ? -7.444 4.681 -1.534 1.00 95.69 204 LYS A O 1
ATOM 1568 N N . ASP A 1 205 ? -9.317 3.758 -0.714 1.00 97.56 205 ASP A N 1
ATOM 1569 C CA . ASP A 1 205 ? -8.717 2.604 -0.054 1.00 97.56 205 ASP A CA 1
ATOM 1570 C C . ASP A 1 205 ? -9.512 1.348 -0.407 1.00 97.56 205 ASP A C 1
ATOM 1572 O O . ASP A 1 205 ? -10.662 1.421 -0.853 1.00 97.56 205 ASP A O 1
ATOM 1576 N N . HIS A 1 206 ? -8.921 0.180 -0.162 1.00 97.25 206 HIS A N 1
ATOM 1577 C CA . HIS A 1 206 ? -9.661 -1.074 -0.225 1.00 97.25 206 HIS A CA 1
ATOM 1578 C C . HIS A 1 206 ? -10.787 -1.100 0.840 1.00 97.25 206 HIS A C 1
ATOM 1580 O O . HIS A 1 206 ? -10.560 -0.629 1.960 1.00 97.25 206 HIS A O 1
ATOM 1586 N N . PRO A 1 207 ? -11.976 -1.688 0.571 1.00 97.12 207 PRO A N 1
ATOM 1587 C CA . PRO A 1 207 ? -13.097 -1.707 1.521 1.00 97.12 207 PRO A CA 1
ATOM 1588 C C . PRO A 1 207 ? -12.753 -2.241 2.917 1.00 97.12 207 PRO A C 1
ATOM 1590 O O . PRO A 1 207 ? -13.255 -1.718 3.910 1.00 97.12 207 PRO A O 1
ATOM 1593 N N . LEU A 1 208 ? -11.861 -3.237 3.003 1.00 96.56 208 LEU A N 1
ATOM 1594 C CA . LEU A 1 208 ? -11.347 -3.749 4.280 1.00 96.56 208 LEU A CA 1
ATOM 1595 C C . LEU A 1 208 ? -10.711 -2.634 5.113 1.00 96.56 208 LEU A C 1
ATOM 1597 O O . LEU A 1 208 ? -11.007 -2.513 6.295 1.00 96.56 208 LEU A O 1
ATOM 1601 N N . VAL A 1 209 ? -9.860 -1.817 4.492 1.00 97.38 209 VAL A N 1
ATOM 1602 C CA . VAL A 1 209 ? -9.103 -0.750 5.155 1.00 97.38 209 VAL A CA 1
ATOM 1603 C C . VAL A 1 209 ? -10.018 0.422 5.477 1.00 97.38 209 VAL A C 1
ATOM 1605 O O . VAL A 1 209 ? -9.988 0.935 6.591 1.00 97.38 209 VAL A O 1
ATOM 1608 N N . ALA A 1 210 ? -10.893 0.804 4.546 1.00 96.88 210 ALA A N 1
ATOM 1609 C CA . ALA A 1 210 ? -11.864 1.874 4.756 1.00 96.88 210 ALA A CA 1
ATOM 1610 C C . ALA A 1 210 ? -12.802 1.597 5.949 1.00 96.88 210 ALA A C 1
ATOM 1612 O O . ALA A 1 210 ? -13.194 2.526 6.651 1.00 96.88 210 ALA A O 1
ATOM 1613 N N . ALA A 1 211 ? -13.133 0.327 6.208 1.00 96.75 211 ALA A N 1
ATOM 1614 C CA . ALA A 1 211 ? -14.023 -0.080 7.294 1.00 96.75 211 ALA A CA 1
ATOM 1615 C C . ALA A 1 211 ? -13.352 -0.178 8.679 1.00 96.75 211 ALA A C 1
ATOM 1617 O O . ALA A 1 211 ? -14.059 -0.300 9.683 1.00 96.75 211 ALA A O 1
ATOM 1618 N N . LEU A 1 212 ? -12.016 -0.149 8.768 1.00 95.56 212 LEU A N 1
ATOM 1619 C CA . LEU A 1 212 ? -11.325 -0.254 10.057 1.00 95.56 212 LEU A CA 1
ATOM 1620 C C . LEU A 1 212 ? -11.597 0.979 10.930 1.00 95.56 212 LEU A C 1
ATOM 1622 O O . LEU A 1 212 ? -11.623 2.096 10.406 1.00 95.56 212 LEU A O 1
ATOM 1626 N N . PRO A 1 213 ? -11.704 0.833 12.263 1.00 95.44 213 PRO A N 1
ATOM 1627 C CA . PRO A 1 213 ? -11.663 1.993 13.144 1.00 95.44 213 PRO A CA 1
ATOM 1628 C C . PRO A 1 213 ? -10.327 2.746 12.972 1.00 95.44 213 PRO A C 1
ATOM 1630 O O . PRO A 1 213 ? -9.357 2.157 12.474 1.00 95.44 213 PRO A O 1
ATOM 1633 N N . PRO A 1 214 ? -10.241 4.028 13.361 1.00 94.25 214 PRO A N 1
ATOM 1634 C CA . PRO A 1 214 ? -8.964 4.739 13.411 1.00 94.25 214 PRO A CA 1
ATOM 1635 C C . PRO A 1 214 ? -7.931 3.940 14.219 1.00 94.25 214 PRO A C 1
ATOM 1637 O O . PRO A 1 214 ? -8.240 3.469 15.311 1.00 94.25 214 PRO A O 1
ATOM 1640 N N . GLN A 1 215 ? -6.746 3.723 13.650 1.00 89.50 215 GLN A N 1
ATOM 1641 C CA . GLN A 1 215 ? -5.666 2.918 14.235 1.00 89.50 215 GLN A CA 1
ATOM 1642 C C . GLN A 1 215 ? -4.597 3.785 14.908 1.00 89.50 215 GLN A C 1
ATOM 1644 O O . GLN A 1 215 ? -3.939 3.335 15.844 1.00 89.50 215 GLN A O 1
ATOM 1649 N N . ALA A 1 216 ? -4.440 5.033 14.463 1.00 73.56 216 ALA A N 1
ATOM 1650 C CA . ALA A 1 216 ? -3.546 6.000 15.085 1.00 73.56 216 ALA A CA 1
ATOM 1651 C C . ALA A 1 216 ? -4.175 6.561 16.371 1.00 73.56 216 ALA A C 1
ATOM 1653 O O . ALA A 1 216 ? -4.720 7.666 16.403 1.00 73.56 216 ALA A O 1
ATOM 1654 N N . GLU A 1 217 ? -4.122 5.787 17.452 1.00 56.94 217 GLU A N 1
ATOM 1655 C CA . GLU A 1 217 ? -4.384 6.305 18.792 1.00 56.94 217 GLU A CA 1
ATOM 1656 C C . GLU A 1 217 ? -3.153 7.094 19.265 1.00 56.94 217 GLU A C 1
ATOM 1658 O O . GLU A 1 217 ? -2.190 6.518 19.756 1.00 56.94 217 GLU A O 1
ATOM 1663 N N . GLY A 1 218 ? -3.184 8.415 19.061 1.00 54.12 218 GLY A N 1
ATOM 1664 C CA . GLY A 1 218 ? -2.399 9.423 19.788 1.00 54.12 218 GLY A CA 1
ATOM 1665 C C . GLY A 1 218 ? -0.909 9.134 20.010 1.00 54.12 218 GLY A C 1
ATOM 1666 O O . GLY A 1 218 ? -0.528 8.588 21.044 1.00 54.12 218 GLY A O 1
ATOM 1667 N N . SER A 1 219 ? -0.060 9.614 19.098 1.00 39.84 219 SER A N 1
ATOM 1668 C CA . SER A 1 219 ? 1.303 10.043 19.455 1.00 39.84 219 SER A CA 1
ATOM 1669 C C . SER A 1 219 ? 1.318 11.531 19.778 1.00 39.84 219 SER A C 1
ATOM 1671 O O . SER A 1 219 ? 0.605 12.281 19.074 1.00 39.84 219 SER A O 1
#

Secondary structure (DSSP, 8-state):
-PPPPS-------S--S-S----------PPPP-PPPPP-----TTSSGGGGS--PPPP----------------PPPP--------------TT--TT-PPPPPPPTT----EEE-GGGTTT---HHHHH-TT--EEE-SSSEEE-TTT------STTT-TT--EEEGGGS-GGGTHHHHHHHHTTTTT---S-GGGT-B-S---HHHHTSPP-----

Sequence (219 aa):
MRVAPVDALSRVSRSSIAAWASKGDGWARRPAAPGRARPSDTRPRSARQRQCLSRAPPTTHPHRGGAVSRRRGTRRARPVGARHTGGAKNRRWPGVSPGRRPLPRPREGTTVTYVITQACVDVLDKACIDECPVDCIYEGDRMLYIHPDECVDCGACEPVCPVEAIYYEDDVPDKWKDFYNANVEFFSDLGSPGGAAKTGKIGKDHPLVAALPPQAEGS

Foldseek 3Di:
DDDDDDDDDDDPDPPPPDDPPDDDDDDPDDPDDPDDDDPDPPDPPPPVVVVVPPDDDDDDDDDDDDDDDDPPPDPDDDDDDDPPPPDPPPPPDPPDDPDDDPDPDPDPDDLWAKFFWPLFFQVAPCQLQVQQPQQQWAAEDGGIAGASVSGPPPCRSQVRPPSNRIDTLVGPDPVTNCRVVQRHVVCVVPPCPRHRVVVDYDHHGRPVSVPDDRPPDDD